Protein AF-A0A3D1QWW8-F1 (afdb_monomer_lite)

Secondary structure (DSSP, 8-state):
-HHHHHHHHHHHHHHHHHHHHHHHHH---HHHHHHHHHHHHTTSSPPTT-SS----SSS-TTS-----TTTTTT--EEEEE----SSPPPP-S-EEEE-TT--EEEE-SPPPHHHHHHHHHHHHHHHHHHHHHHHTTEEEEEE-----EE-TTSPEEPPP---STTHHHHHHHHHHHSTT-TTHHHH------------S-PSP--HHHHT-PPPGGGSS---HHHHHHHHHHHH-------HHHHTTTTS--S-------------PPPTTSPPPTHHHHHHHHHHHH-

Structure (mmCIF, N/CA/C/O backbone):
data_AF-A0A3D1QWW8-F1
#
_entry.id   AF-A0A3D1QWW8-F1
#
loop_
_atom_site.group_PDB
_atom_site.id
_atom_site.type_symbol
_atom_site.label_atom_id
_atom_site.label_alt_id
_atom_site.label_comp_id
_atom_site.label_asym_id
_atom_site.label_entity_id
_atom_site.label_seq_id
_atom_site.pdbx_PDB_ins_code
_atom_site.Cartn_x
_atom_site.Cartn_y
_atom_site.Cartn_z
_atom_site.occupancy
_atom_site.B_iso_or_equiv
_atom_site.auth_seq_id
_atom_site.auth_comp_id
_atom_site.auth_asym_id
_atom_site.auth_atom_id
_atom_site.pdbx_PDB_model_num
ATOM 1 N N . LEU A 1 1 ? 27.396 11.960 -15.301 1.00 37.72 1 LEU A N 1
ATOM 2 C CA . LEU A 1 1 ? 27.614 13.379 -14.912 1.00 37.72 1 LEU A CA 1
ATOM 3 C C . LEU A 1 1 ? 26.565 14.355 -15.475 1.00 37.72 1 LEU A C 1
ATOM 5 O O . LEU A 1 1 ? 26.388 15.401 -14.869 1.00 37.72 1 LEU A O 1
ATOM 9 N N . ALA A 1 2 ? 25.829 14.033 -16.552 1.00 42.72 2 ALA A N 1
ATOM 10 C CA . ALA A 1 2 ? 24.797 14.921 -17.116 1.00 42.72 2 ALA A CA 1
ATOM 11 C C . ALA A 1 2 ? 23.530 15.090 -16.237 1.00 42.72 2 ALA A C 1
ATOM 13 O O . ALA A 1 2 ? 23.015 16.196 -16.119 1.00 42.72 2 ALA A O 1
ATOM 14 N N . GLY A 1 3 ? 23.083 14.042 -15.531 1.00 52.44 3 GLY A N 1
ATOM 15 C CA . GLY A 1 3 ? 21.814 14.078 -14.779 1.00 52.44 3 GLY A CA 1
ATOM 16 C C . GLY A 1 3 ? 21.792 14.940 -13.505 1.00 52.44 3 GLY A C 1
ATOM 17 O O . GLY A 1 3 ? 20.721 15.324 -13.046 1.00 52.44 3 GLY A O 1
ATOM 18 N N . ALA A 1 4 ? 22.946 15.282 -12.917 1.00 57.19 4 ALA A N 1
ATOM 19 C CA . ALA A 1 4 ? 22.985 16.132 -11.719 1.00 57.19 4 ALA A CA 1
ATOM 20 C C . ALA A 1 4 ? 22.752 17.619 -12.048 1.00 57.19 4 ALA A C 1
ATOM 22 O O . ALA A 1 4 ? 22.101 18.326 -11.281 1.00 57.19 4 ALA A O 1
ATOM 23 N N . GLY A 1 5 ? 23.257 18.083 -13.198 1.00 68.38 5 GLY A N 1
ATOM 24 C CA . GLY A 1 5 ? 23.085 19.465 -13.655 1.00 68.38 5 GLY A CA 1
ATOM 25 C C . GLY A 1 5 ? 21.662 19.755 -14.129 1.00 68.38 5 GLY A C 1
ATOM 26 O O . GLY A 1 5 ? 21.114 20.807 -13.815 1.00 68.38 5 GLY A O 1
ATOM 27 N N . GLU A 1 6 ? 21.045 18.793 -14.811 1.00 67.19 6 GLU A N 1
ATOM 28 C CA . GLU A 1 6 ? 19.660 18.884 -15.277 1.00 67.19 6 GLU A CA 1
ATOM 29 C C . GLU A 1 6 ? 18.667 18.925 -14.108 1.00 67.19 6 GLU A C 1
ATOM 31 O O . GLU A 1 6 ? 17.838 19.828 -14.032 1.00 67.19 6 GLU A O 1
ATOM 36 N N . ARG A 1 7 ? 18.830 18.039 -13.115 1.00 65.75 7 ARG A N 1
ATOM 37 C CA . ARG A 1 7 ? 18.020 18.069 -11.885 1.00 65.75 7 ARG A CA 1
ATOM 38 C C . ARG A 1 7 ? 18.170 19.382 -11.127 1.00 65.75 7 ARG A C 1
ATOM 40 O O . ARG A 1 7 ? 17.176 19.949 -10.684 1.00 65.75 7 ARG A O 1
ATOM 47 N N . ALA A 1 8 ? 19.400 19.876 -10.982 1.00 71.81 8 ALA A N 1
ATOM 48 C CA . ALA A 1 8 ? 19.638 21.152 -10.320 1.00 71.81 8 ALA A CA 1
ATOM 49 C C . ALA A 1 8 ? 18.917 22.294 -11.050 1.00 71.81 8 ALA A C 1
ATOM 51 O O . ALA A 1 8 ? 18.239 23.092 -10.407 1.00 71.81 8 ALA A O 1
ATOM 52 N N . LEU A 1 9 ? 19.007 22.343 -12.382 1.00 77.69 9 LEU A N 1
ATOM 53 C CA . LEU A 1 9 ? 18.346 23.363 -13.193 1.00 77.69 9 LEU A CA 1
ATOM 54 C C . LEU A 1 9 ? 16.819 23.308 -13.056 1.00 77.69 9 LEU A C 1
ATOM 56 O O . LEU A 1 9 ? 16.205 24.339 -12.790 1.00 77.69 9 LEU A O 1
ATOM 60 N N . THR A 1 10 ? 16.218 22.122 -13.162 1.00 72.88 10 THR A N 1
ATOM 61 C CA . THR A 1 10 ? 14.770 21.927 -12.990 1.00 72.88 10 THR A CA 1
ATOM 62 C C . THR A 1 10 ? 14.308 22.342 -11.595 1.00 72.88 10 THR A C 1
ATOM 64 O O . THR A 1 10 ? 13.304 23.039 -11.457 1.00 72.88 10 THR A O 1
ATOM 67 N N . ASN A 1 11 ? 15.076 22.006 -10.556 1.00 74.06 11 ASN A N 1
ATOM 68 C CA . ASN A 1 11 ? 14.778 22.424 -9.186 1.00 74.06 11 ASN A CA 1
ATOM 69 C C . ASN A 1 11 ? 14.817 23.949 -9.033 1.00 74.06 11 ASN A C 1
ATOM 71 O O . ASN A 1 11 ? 13.927 24.529 -8.410 1.00 74.06 11 ASN A O 1
ATOM 75 N N . TYR A 1 12 ? 15.817 24.615 -9.620 1.00 79.94 12 TYR A N 1
ATOM 76 C CA . TYR A 1 12 ? 15.885 26.075 -9.601 1.00 79.94 12 TYR A CA 1
ATOM 77 C C . TYR A 1 12 ? 14.723 26.710 -10.368 1.00 79.94 12 TYR A C 1
ATOM 79 O O . TYR A 1 12 ? 14.115 27.648 -9.857 1.00 79.94 12 TYR A O 1
ATOM 87 N N . LEU A 1 13 ? 14.377 26.195 -11.551 1.00 81.62 13 LEU A N 1
ATOM 88 C CA . LEU A 1 13 ? 13.243 26.685 -12.339 1.00 81.62 13 LEU A CA 1
ATOM 89 C C . LEU A 1 13 ? 11.927 26.569 -11.565 1.00 81.62 13 LEU A C 1
ATOM 91 O O . LEU A 1 13 ? 11.210 27.560 -11.454 1.00 81.62 13 LEU A O 1
ATOM 95 N N . HIS A 1 14 ? 11.650 25.420 -10.945 1.00 73.25 14 HIS A N 1
ATOM 96 C CA . HIS A 1 14 ? 10.458 25.245 -10.109 1.00 73.25 14 HIS A CA 1
ATOM 97 C C . HIS A 1 14 ? 10.432 26.183 -8.904 1.00 73.25 14 HIS A C 1
ATOM 99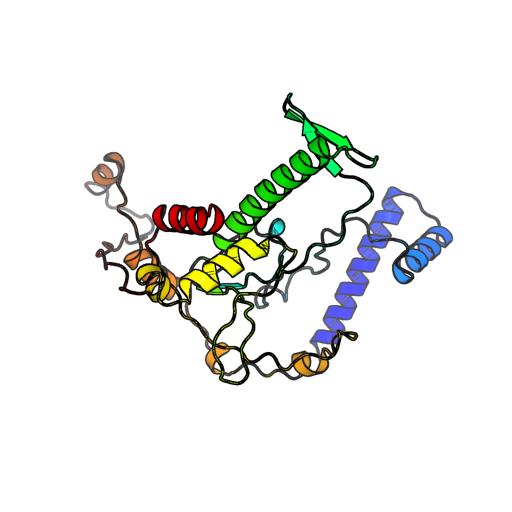 O O . HIS A 1 14 ? 9.382 26.734 -8.562 1.00 73.25 14 HIS A O 1
ATOM 105 N N . LEU A 1 15 ? 11.583 26.386 -8.258 1.00 77.38 15 LEU A N 1
ATOM 106 C CA . LEU A 1 15 ? 11.690 27.327 -7.152 1.00 77.38 15 LEU A CA 1
ATOM 107 C C . LEU A 1 15 ? 11.350 28.744 -7.628 1.00 77.38 15 LEU A C 1
ATOM 109 O O . LEU A 1 15 ? 10.582 29.439 -6.967 1.00 77.38 15 LEU A O 1
ATOM 113 N N . PHE A 1 16 ? 11.849 29.159 -8.794 1.00 81.56 16 PHE A N 1
ATOM 114 C CA . PHE A 1 16 ? 11.502 30.455 -9.375 1.00 81.56 16 PHE A CA 1
ATOM 115 C C . PHE A 1 16 ? 10.027 30.554 -9.774 1.00 81.56 16 PHE A C 1
ATOM 117 O O . PHE A 1 16 ? 9.411 31.568 -9.462 1.00 81.56 16 PHE A O 1
ATOM 124 N N . GLU A 1 17 ? 9.438 29.529 -10.394 1.00 80.81 17 GLU A N 1
ATOM 125 C CA . GLU A 1 17 ? 8.000 29.488 -10.710 1.00 80.81 17 GLU A CA 1
ATOM 126 C C . GLU A 1 17 ? 7.145 29.665 -9.450 1.00 80.81 17 GLU A C 1
ATOM 128 O O . GLU A 1 17 ? 6.265 30.526 -9.412 1.00 80.81 17 GLU A O 1
ATOM 133 N N . SER A 1 18 ? 7.466 28.925 -8.386 1.00 77.94 18 SER A N 1
ATOM 134 C CA . SER A 1 18 ? 6.762 29.008 -7.101 1.00 77.94 18 SER A CA 1
ATOM 135 C C . SER A 1 18 ? 6.866 30.409 -6.490 1.00 77.94 18 SER A C 1
ATOM 137 O O . SER A 1 18 ? 5.877 30.972 -6.018 1.00 77.94 18 SER A O 1
ATOM 139 N N . LEU A 1 19 ? 8.059 31.014 -6.530 1.00 77.06 19 LEU A N 1
ATOM 140 C CA . LEU A 1 19 ? 8.265 32.382 -6.052 1.00 77.06 19 LEU A CA 1
ATOM 141 C C . LEU A 1 19 ? 7.513 33.414 -6.902 1.00 77.06 19 LEU A C 1
ATOM 143 O O . LEU A 1 19 ? 6.949 34.360 -6.352 1.00 77.06 19 LEU A O 1
ATOM 147 N N . LEU A 1 20 ? 7.489 33.244 -8.226 1.00 79.75 20 LEU A N 1
ATOM 148 C CA . LEU A 1 20 ? 6.765 34.123 -9.146 1.00 79.75 20 LEU A CA 1
ATOM 149 C C . LEU A 1 20 ? 5.250 34.044 -8.929 1.00 79.75 20 LEU A C 1
ATOM 151 O O . LEU A 1 20 ? 4.576 35.075 -8.956 1.00 79.75 20 LEU A O 1
ATOM 155 N N . GLU A 1 21 ? 4.709 32.858 -8.651 1.00 78.94 21 GLU A N 1
ATOM 156 C CA . GLU A 1 21 ? 3.294 32.680 -8.321 1.00 78.94 21 GLU A CA 1
ATOM 157 C C . GLU A 1 21 ? 2.926 33.378 -6.998 1.00 78.94 21 GLU A C 1
ATOM 159 O O . GLU A 1 21 ? 1.891 34.048 -6.904 1.00 78.94 21 GLU A O 1
ATOM 164 N N . GLU A 1 22 ? 3.789 33.295 -5.980 1.00 74.56 22 GLU A N 1
ATOM 165 C CA . GLU A 1 22 ? 3.600 34.014 -4.714 1.00 74.56 22 GLU A CA 1
ATOM 166 C C . GLU A 1 22 ? 3.674 35.534 -4.886 1.00 74.56 22 GLU A C 1
ATOM 168 O O . GLU A 1 22 ? 2.827 36.260 -4.354 1.00 74.56 22 GLU A O 1
ATOM 173 N N . LEU A 1 23 ? 4.637 36.013 -5.678 1.00 74.50 23 LEU A N 1
ATOM 174 C CA . LEU A 1 23 ? 4.779 37.422 -6.043 1.00 74.50 23 LEU A CA 1
ATOM 175 C C . LEU A 1 23 ? 3.533 37.955 -6.753 1.00 74.50 23 LEU A C 1
ATOM 177 O O . LEU A 1 23 ? 3.018 39.015 -6.386 1.00 74.50 23 LEU A O 1
ATOM 181 N N . GLY A 1 24 ? 3.030 37.208 -7.740 1.00 72.81 24 GLY A N 1
ATOM 182 C CA . GLY A 1 24 ? 1.857 37.584 -8.526 1.00 72.81 24 GLY A CA 1
ATOM 183 C C . GLY A 1 24 ? 0.576 37.668 -7.695 1.00 72.81 24 GLY A C 1
ATOM 184 O O . GLY A 1 24 ? -0.263 38.532 -7.944 1.00 72.81 24 GLY A O 1
ATOM 185 N N . ARG A 1 25 ? 0.434 36.813 -6.675 1.00 71.94 25 ARG A N 1
ATOM 186 C CA . ARG A 1 25 ? -0.756 36.781 -5.811 1.00 71.94 25 ARG A CA 1
ATOM 187 C C . ARG A 1 25 ? -0.729 37.801 -4.682 1.00 71.94 25 ARG A C 1
ATOM 189 O O . ARG A 1 25 ? -1.757 38.409 -4.399 1.00 71.94 25 ARG A O 1
ATOM 196 N N . ALA A 1 26 ? 0.405 37.949 -4.005 1.00 71.50 26 ALA A N 1
ATOM 197 C CA . ALA A 1 26 ? 0.477 38.695 -2.750 1.00 71.50 26 ALA A CA 1
ATOM 198 C C . ALA A 1 26 ? 1.170 40.064 -2.871 1.00 71.50 26 ALA A C 1
ATOM 200 O O . ALA A 1 26 ? 1.235 40.778 -1.875 1.00 71.50 26 ALA A O 1
ATOM 201 N N . ARG A 1 27 ? 1.642 40.462 -4.070 1.00 72.94 27 ARG A N 1
ATOM 202 C CA . ARG A 1 27 ? 2.394 41.718 -4.300 1.00 72.94 27 ARG A CA 1
ATOM 203 C C . ARG A 1 27 ? 3.515 41.922 -3.272 1.00 72.94 27 ARG A C 1
ATOM 205 O O . ARG A 1 27 ? 3.710 43.019 -2.756 1.00 72.94 27 ARG A O 1
ATOM 212 N N . LEU A 1 28 ? 4.224 40.839 -2.970 1.00 77.19 28 LEU A N 1
ATOM 213 C CA . LEU A 1 28 ? 5.242 40.822 -1.928 1.00 77.19 28 LEU A CA 1
ATOM 214 C C . LEU A 1 28 ? 6.441 41.684 -2.322 1.00 77.19 28 LEU A C 1
ATOM 216 O O . LEU A 1 28 ? 6.907 41.658 -3.464 1.00 77.19 28 LEU A O 1
ATOM 220 N N . ALA A 1 29 ? 6.972 42.416 -1.353 1.00 82.62 29 ALA A N 1
ATOM 221 C CA . ALA A 1 29 ? 8.245 43.097 -1.471 1.00 82.62 29 ALA A CA 1
ATOM 222 C C . ALA A 1 29 ? 9.408 42.111 -1.270 1.00 82.62 29 ALA A C 1
ATOM 224 O O . ALA A 1 29 ? 9.290 41.083 -0.601 1.00 82.62 29 ALA A O 1
ATOM 225 N N . LEU A 1 30 ? 10.585 42.463 -1.793 1.00 81.62 30 LEU A N 1
ATOM 226 C CA . LEU A 1 30 ? 11.797 41.639 -1.701 1.00 81.62 30 LEU A CA 1
ATOM 227 C C . LEU A 1 30 ? 12.127 41.129 -0.274 1.00 81.62 30 LEU A C 1
ATOM 229 O O . LEU A 1 30 ? 12.500 39.961 -0.145 1.00 81.62 30 LEU A O 1
ATOM 233 N N . PRO A 1 31 ? 11.963 41.916 0.813 1.00 85.31 31 PRO A N 1
ATOM 234 C CA . PRO A 1 31 ? 12.211 41.427 2.172 1.00 85.31 31 PRO A CA 1
ATOM 235 C C . PRO A 1 31 ? 11.281 40.283 2.599 1.00 85.31 31 PRO A C 1
ATOM 237 O O . PRO A 1 31 ? 11.710 39.384 3.323 1.00 85.31 31 PRO A O 1
ATOM 240 N N . GLU A 1 32 ? 10.030 40.290 2.139 1.00 82.62 32 GLU A N 1
ATOM 241 C CA . GLU A 1 32 ? 9.026 39.273 2.468 1.00 82.62 32 GLU A CA 1
ATOM 242 C C . GLU A 1 32 ? 9.333 37.953 1.752 1.00 82.62 32 GLU A C 1
ATOM 244 O O . GLU A 1 32 ? 9.211 36.882 2.344 1.00 82.62 32 GLU A O 1
ATOM 249 N N . ILE A 1 33 ? 9.849 38.031 0.522 1.00 82.44 33 ILE A N 1
ATOM 250 C CA . ILE A 1 33 ? 10.345 36.874 -0.236 1.00 82.44 33 ILE A CA 1
ATOM 251 C C . ILE A 1 33 ? 11.541 36.240 0.478 1.00 82.44 33 ILE A C 1
ATOM 253 O O . ILE A 1 33 ? 11.586 35.026 0.668 1.00 82.44 33 ILE A O 1
ATOM 257 N N . ILE A 1 34 ? 12.506 37.056 0.916 1.00 85.38 34 ILE A N 1
ATOM 258 C CA . ILE A 1 34 ? 13.691 36.574 1.639 1.00 85.38 34 ILE A CA 1
ATOM 259 C C . ILE A 1 34 ? 13.281 35.918 2.963 1.00 85.38 34 ILE A C 1
ATOM 261 O O . ILE A 1 34 ? 13.818 34.868 3.324 1.00 85.38 34 ILE A O 1
ATOM 265 N N . ALA A 1 35 ? 12.328 36.509 3.687 1.00 85.12 35 ALA A N 1
ATOM 266 C CA . ALA A 1 35 ? 11.778 35.918 4.902 1.00 85.12 35 ALA A CA 1
ATOM 267 C C . ALA A 1 35 ? 11.071 34.582 4.614 1.00 85.12 35 ALA A C 1
ATOM 269 O O . ALA A 1 35 ? 11.294 33.611 5.337 1.00 85.12 35 ALA A O 1
ATOM 270 N N . GLY A 1 36 ? 10.294 34.508 3.529 1.00 81.44 36 GLY A N 1
ATOM 271 C CA . GLY A 1 36 ? 9.642 33.287 3.058 1.00 81.44 36 GLY A CA 1
ATOM 272 C C . GLY A 1 36 ? 10.637 32.180 2.708 1.00 81.44 36 GLY A C 1
ATOM 273 O O . GLY A 1 36 ? 10.493 31.066 3.200 1.00 81.44 36 GLY A O 1
ATOM 274 N N . LEU A 1 37 ? 11.686 32.489 1.942 1.00 82.69 37 LEU A N 1
ATOM 275 C CA . LEU A 1 37 ? 12.753 31.544 1.588 1.00 82.69 37 LEU A CA 1
ATOM 276 C C . LEU A 1 37 ? 13.529 31.051 2.809 1.00 82.69 37 LEU A C 1
ATOM 278 O O . LEU A 1 37 ? 13.833 29.866 2.911 1.00 82.69 37 LEU A O 1
ATOM 282 N N . ARG A 1 38 ? 13.824 31.937 3.768 1.00 84.31 38 ARG A N 1
ATOM 283 C CA . ARG A 1 38 ? 14.434 31.532 5.042 1.00 84.31 38 ARG A CA 1
ATOM 284 C C . ARG A 1 38 ? 13.508 30.608 5.820 1.00 84.31 38 ARG A C 1
ATOM 286 O O . ARG A 1 38 ? 13.974 29.604 6.334 1.00 84.31 38 ARG A O 1
ATOM 293 N N . ALA A 1 39 ? 12.211 30.904 5.872 1.00 82.50 39 ALA A N 1
ATOM 294 C CA . ALA A 1 39 ? 11.244 30.037 6.535 1.00 82.50 39 ALA A CA 1
ATOM 295 C C . ALA A 1 39 ? 11.131 28.660 5.857 1.00 82.50 39 ALA A C 1
ATOM 297 O O . ALA A 1 39 ? 11.030 27.667 6.569 1.00 82.50 39 ALA A O 1
ATOM 298 N N . LEU A 1 40 ? 11.203 28.593 4.521 1.00 80.44 40 LEU A N 1
ATOM 299 C CA . LEU A 1 40 ? 11.255 27.337 3.759 1.00 80.44 40 LEU A CA 1
ATOM 300 C C . LEU A 1 40 ? 12.528 26.539 4.079 1.00 80.44 40 LEU A C 1
ATOM 302 O O . LEU A 1 40 ? 12.450 25.376 4.456 1.00 80.44 40 LEU A O 1
ATOM 306 N N . ARG A 1 41 ? 13.698 27.185 4.009 1.00 82.00 41 ARG A N 1
ATOM 307 C CA . ARG A 1 41 ? 14.994 26.577 4.352 1.00 82.00 41 ARG A CA 1
ATOM 308 C C . ARG A 1 41 ? 15.036 26.073 5.795 1.00 82.00 41 ARG A C 1
ATOM 310 O O . ARG A 1 41 ? 15.579 25.009 6.059 1.00 82.00 41 ARG A O 1
ATOM 317 N N . ASP A 1 42 ? 14.484 26.848 6.724 1.00 84.31 42 ASP A N 1
ATOM 318 C CA . ASP A 1 42 ? 14.465 26.525 8.152 1.00 84.31 42 ASP A CA 1
ATOM 319 C C . ASP A 1 42 ? 13.340 25.527 8.512 1.00 84.31 42 ASP A C 1
ATOM 321 O O . ASP A 1 42 ? 13.122 25.264 9.693 1.00 84.31 42 ASP A O 1
ATOM 325 N N . GLY A 1 43 ? 12.568 25.027 7.535 1.00 77.38 43 GLY A N 1
ATOM 326 C CA . GLY A 1 43 ? 11.453 24.096 7.755 1.00 77.38 43 GLY A CA 1
ATOM 327 C C . GLY A 1 43 ? 10.254 24.691 8.508 1.00 77.38 43 GLY A C 1
ATOM 328 O O . GLY A 1 43 ? 9.351 23.971 8.921 1.00 77.38 43 GLY A O 1
ATOM 329 N N . ARG A 1 44 ? 10.217 26.015 8.695 1.00 78.88 44 ARG A N 1
ATOM 330 C CA . ARG A 1 44 ? 9.116 26.743 9.355 1.00 78.88 44 ARG A CA 1
ATOM 331 C C . ARG A 1 44 ? 7.934 27.011 8.426 1.00 78.88 44 ARG A C 1
ATOM 333 O O . ARG A 1 44 ? 6.891 27.483 8.871 1.00 78.88 44 ARG A O 1
ATOM 340 N N . ARG A 1 45 ? 8.108 26.754 7.132 1.00 72.00 45 ARG A N 1
ATOM 341 C CA . ARG A 1 45 ? 7.105 26.903 6.080 1.00 72.00 45 ARG A CA 1
ATOM 342 C C . ARG A 1 45 ? 7.246 25.729 5.114 1.00 72.00 45 ARG A C 1
ATOM 344 O O . ARG A 1 45 ? 8.367 25.332 4.823 1.00 72.00 45 ARG A O 1
ATOM 351 N N . CYS A 1 46 ? 6.129 25.220 4.602 1.00 65.75 46 CYS A N 1
ATOM 352 C CA . CYS A 1 46 ? 6.115 24.307 3.455 1.00 65.75 46 CYS A CA 1
ATOM 353 C C . CYS A 1 46 ? 5.714 25.084 2.190 1.00 65.75 46 CYS A C 1
ATOM 355 O O . CYS A 1 46 ? 4.867 25.988 2.287 1.00 65.75 46 CYS A O 1
ATOM 357 N N . PRO A 1 47 ? 6.312 24.789 1.027 1.00 63.88 47 PRO A N 1
ATOM 358 C CA . PRO A 1 47 ? 5.859 25.328 -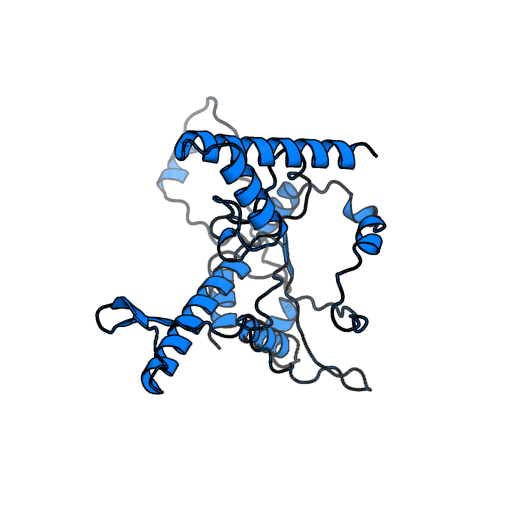0.249 1.00 63.88 47 PRO A CA 1
ATOM 359 C C . PRO A 1 47 ? 4.358 25.087 -0.483 1.00 63.88 47 PRO A C 1
ATOM 361 O O . PRO A 1 47 ? 3.791 24.051 -0.134 1.00 63.88 47 PRO A O 1
ATOM 364 N N . ARG A 1 48 ? 3.666 26.089 -1.036 1.00 58.00 48 ARG A N 1
ATOM 365 C CA . ARG A 1 48 ? 2.234 25.979 -1.350 1.00 58.00 48 ARG A CA 1
ATOM 366 C C . ARG A 1 48 ? 2.051 25.151 -2.623 1.00 58.00 48 ARG A C 1
ATOM 368 O O . ARG A 1 48 ? 2.713 25.422 -3.612 1.00 58.00 48 ARG A O 1
ATOM 375 N N . GLY A 1 49 ? 1.124 24.192 -2.602 1.00 53.19 49 GLY A N 1
ATOM 376 C CA . GLY A 1 49 ? 0.874 23.278 -3.728 1.00 53.19 49 GLY A CA 1
ATOM 377 C C . GLY A 1 49 ? 1.575 21.921 -3.612 1.00 53.19 49 GLY A C 1
ATOM 378 O O . GLY A 1 49 ? 1.401 21.072 -4.481 1.00 53.19 49 GLY A O 1
ATOM 379 N N . GLU A 1 50 ? 2.312 21.678 -2.525 1.00 49.97 50 GLU A N 1
ATOM 380 C CA . GLU A 1 50 ? 2.936 20.385 -2.246 1.00 49.97 50 GLU A CA 1
ATOM 381 C C . GLU A 1 50 ? 1.914 19.325 -1.822 1.00 49.97 50 GLU A C 1
ATOM 383 O O . GLU A 1 50 ? 1.775 18.977 -0.652 1.00 49.97 50 GLU A O 1
ATOM 388 N N . ASN A 1 51 ? 1.264 18.718 -2.808 1.00 43.47 51 ASN A N 1
ATOM 389 C CA . ASN A 1 51 ? 0.939 17.299 -2.722 1.00 43.47 51 ASN A CA 1
ATOM 390 C C . ASN A 1 51 ? 2.184 16.493 -3.125 1.00 43.47 51 ASN A C 1
ATOM 392 O O . ASN A 1 51 ? 2.151 15.812 -4.139 1.00 43.47 51 ASN A O 1
ATOM 396 N N . GLY A 1 52 ? 3.294 16.634 -2.391 1.00 43.47 52 GLY A N 1
ATOM 397 C CA . GLY A 1 52 ? 4.465 15.736 -2.406 1.00 43.47 52 GLY A CA 1
ATOM 398 C C . GLY A 1 52 ? 5.250 15.507 -3.711 1.00 43.47 52 GLY A C 1
ATOM 399 O O . GLY A 1 52 ? 6.383 15.053 -3.629 1.00 43.47 52 GLY A O 1
ATOM 400 N N . ASN A 1 53 ? 4.725 15.835 -4.890 1.00 46.25 53 ASN A N 1
ATOM 401 C CA . ASN A 1 53 ? 5.351 15.541 -6.177 1.00 46.25 53 ASN A CA 1
ATOM 402 C C . ASN A 1 53 ? 5.930 16.811 -6.780 1.00 46.25 53 ASN A C 1
ATOM 404 O O . ASN A 1 53 ? 5.382 17.411 -7.705 1.00 46.25 53 ASN A O 1
ATOM 408 N N . MET A 1 54 ? 7.074 17.216 -6.240 1.00 44.84 54 MET A N 1
ATOM 409 C CA . MET A 1 54 ? 7.918 18.236 -6.848 1.00 44.84 54 MET A CA 1
ATOM 410 C C . MET A 1 54 ? 8.872 17.598 -7.866 1.00 44.84 54 MET A C 1
ATOM 412 O O . MET A 1 54 ? 10.085 17.756 -7.779 1.00 44.84 54 MET A O 1
ATOM 416 N N . GLN A 1 55 ? 8.328 16.850 -8.828 1.00 49.41 55 GLN A N 1
ATOM 417 C CA . GLN A 1 55 ? 9.124 16.292 -9.914 1.00 49.41 55 GLN A CA 1
ATOM 418 C C . GLN A 1 55 ? 8.276 16.227 -11.198 1.00 49.41 55 GLN A C 1
ATOM 420 O O . GLN A 1 55 ? 7.506 15.313 -11.448 1.00 49.41 55 GLN A O 1
ATOM 425 N N . ARG A 1 56 ? 8.346 17.298 -11.997 1.00 48.00 56 ARG A N 1
ATOM 426 C CA . ARG A 1 56 ? 7.965 17.284 -13.422 1.00 48.00 56 ARG A CA 1
ATOM 427 C C . ARG A 1 56 ? 9.137 16.723 -14.236 1.00 48.00 56 ARG A C 1
ATOM 429 O O . ARG A 1 56 ? 10.278 17.018 -13.897 1.00 48.00 56 ARG A O 1
ATOM 436 N N . LEU A 1 57 ? 8.976 16.115 -15.411 1.00 51.25 57 LEU A N 1
ATOM 437 C CA . LEU A 1 57 ? 7.992 15.141 -15.926 1.00 51.25 57 LEU A CA 1
ATOM 438 C C . LEU A 1 57 ? 8.591 14.401 -17.153 1.00 51.25 57 LEU A C 1
ATOM 440 O O . LEU A 1 57 ? 7.862 13.775 -17.916 1.00 51.25 57 LEU A O 1
ATOM 444 N N . GLU A 1 58 ? 9.909 14.470 -17.387 1.00 43.72 58 GLU A N 1
ATOM 445 C CA . GLU A 1 58 ? 10.519 13.878 -18.592 1.00 43.72 58 GLU A CA 1
ATOM 446 C C . GLU A 1 58 ? 11.394 12.656 -18.282 1.00 43.72 58 GLU A C 1
ATOM 448 O O . GLU A 1 58 ? 11.416 11.726 -19.078 1.00 43.72 58 GLU A O 1
ATOM 453 N N . SER A 1 59 ? 12.009 12.572 -17.095 1.00 48.59 59 SER A N 1
ATOM 454 C CA . SER A 1 59 ? 12.869 11.437 -16.712 1.00 48.59 59 SER A CA 1
ATOM 455 C C . SER A 1 59 ? 12.177 10.362 -15.856 1.00 48.59 59 SER A C 1
ATOM 457 O O . SER A 1 59 ? 12.849 9.470 -15.352 1.00 48.59 59 SER A O 1
ATOM 459 N N . GLU A 1 60 ? 10.870 10.482 -15.598 1.00 50.03 60 GLU A N 1
ATOM 460 C CA . GLU A 1 60 ? 10.125 9.597 -14.681 1.00 50.03 60 GLU A CA 1
ATOM 461 C C . GLU A 1 60 ? 9.449 8.398 -15.351 1.00 50.03 60 GLU A C 1
ATOM 463 O O . GLU A 1 60 ? 9.019 7.484 -14.648 1.00 50.03 60 GLU A O 1
ATOM 468 N N . ARG A 1 61 ? 9.335 8.378 -16.688 1.00 53.16 61 ARG A N 1
ATOM 469 C CA . ARG A 1 61 ? 8.704 7.239 -17.382 1.00 53.16 61 ARG A CA 1
ATOM 470 C C . ARG A 1 61 ? 9.461 5.932 -17.141 1.00 53.16 61 ARG A C 1
ATOM 472 O O . ARG A 1 61 ? 8.819 4.899 -17.000 1.00 53.16 61 ARG A O 1
ATOM 479 N N . ASP A 1 62 ? 10.779 6.019 -16.971 1.00 61.97 62 ASP A N 1
ATOM 480 C CA . ASP A 1 62 ? 11.665 4.876 -16.737 1.00 61.97 62 ASP A CA 1
ATOM 481 C C . ASP A 1 62 ? 12.103 4.783 -15.261 1.00 61.97 62 ASP A C 1
ATOM 483 O O . ASP A 1 62 ? 13.251 4.463 -14.953 1.00 61.97 62 ASP A O 1
ATOM 487 N N . ALA A 1 63 ? 11.217 5.129 -14.320 1.00 70.00 63 ALA A N 1
ATOM 488 C CA . ALA A 1 63 ? 11.516 5.097 -12.889 1.00 70.00 63 ALA A CA 1
ATOM 489 C C . ALA A 1 63 ? 10.406 4.437 -12.060 1.00 70.00 63 ALA A C 1
ATOM 491 O O . ALA A 1 63 ? 9.219 4.504 -12.386 1.00 70.00 63 ALA A O 1
ATOM 492 N N . VAL A 1 64 ? 10.801 3.832 -10.933 1.00 80.12 64 VAL A N 1
ATOM 493 C CA . VAL A 1 64 ? 9.865 3.277 -9.947 1.00 80.12 64 VAL A CA 1
ATOM 494 C C . VAL A 1 64 ? 9.129 4.416 -9.243 1.00 80.12 64 VAL A C 1
ATOM 496 O O . VAL A 1 64 ? 9.743 5.290 -8.633 1.00 80.12 64 VAL A O 1
ATOM 499 N N . GLN A 1 65 ? 7.801 4.382 -9.313 1.00 81.44 65 GLN A N 1
ATOM 500 C CA . GLN A 1 65 ? 6.923 5.411 -8.764 1.00 81.44 65 GLN A CA 1
ATOM 501 C C . GLN A 1 65 ? 6.592 5.121 -7.294 1.00 81.44 65 GLN A C 1
ATOM 503 O O . GLN A 1 65 ? 6.040 4.067 -6.971 1.00 81.44 65 GLN A O 1
ATOM 508 N N . LEU A 1 66 ? 6.886 6.069 -6.400 1.00 85.56 66 LEU A N 1
ATOM 509 C CA . LEU A 1 66 ? 6.509 5.997 -4.985 1.00 85.56 66 LEU A CA 1
ATOM 510 C C . LEU A 1 66 ? 5.230 6.797 -4.748 1.00 85.56 66 LEU A C 1
ATOM 512 O O . LEU A 1 66 ? 5.233 8.025 -4.756 1.00 85.56 66 LEU A O 1
ATOM 516 N N . LEU A 1 67 ? 4.127 6.090 -4.514 1.00 86.00 67 LEU A N 1
ATOM 517 C CA . LEU A 1 67 ? 2.812 6.688 -4.307 1.00 86.00 67 LEU A CA 1
ATOM 518 C C . LEU A 1 67 ? 2.257 6.300 -2.938 1.00 86.00 67 LEU A C 1
ATOM 520 O O . LEU A 1 67 ? 2.452 5.185 -2.457 1.00 86.00 67 LEU A O 1
ATOM 524 N N . SER A 1 68 ? 1.509 7.211 -2.317 1.00 87.81 68 SER A N 1
ATOM 525 C CA . SER A 1 68 ? 0.695 6.851 -1.156 1.00 87.81 68 SER A CA 1
ATOM 526 C C . SER A 1 68 ? -0.515 6.014 -1.591 1.00 87.81 68 SER A C 1
ATOM 528 O O . SER A 1 68 ? -0.991 6.140 -2.720 1.00 87.81 68 SER A O 1
ATOM 530 N N . MET A 1 69 ? -1.073 5.208 -0.679 1.00 88.06 69 MET A N 1
ATOM 531 C CA . MET A 1 69 ? -2.276 4.397 -0.955 1.00 88.06 69 MET A CA 1
ATOM 532 C C . MET A 1 69 ? -3.468 5.234 -1.449 1.00 88.06 69 MET A C 1
ATOM 534 O O . MET A 1 69 ? -4.275 4.769 -2.246 1.00 88.06 69 MET A O 1
ATOM 538 N N . HIS A 1 70 ? -3.571 6.490 -1.010 1.00 87.00 70 HIS A N 1
ATOM 539 C CA . HIS A 1 70 ? -4.610 7.404 -1.480 1.00 87.00 70 HIS A CA 1
ATOM 540 C C . HIS A 1 70 ? -4.365 7.845 -2.925 1.00 87.00 70 HIS A C 1
ATOM 542 O O . HIS A 1 70 ? -5.294 7.871 -3.730 1.00 87.00 70 HIS A O 1
ATOM 548 N N . MET A 1 71 ? -3.113 8.177 -3.254 1.00 84.44 71 MET A N 1
ATOM 549 C CA . MET A 1 71 ? -2.731 8.651 -4.584 1.00 84.44 71 MET A CA 1
ATOM 550 C C . MET A 1 71 ? -2.768 7.550 -5.644 1.00 84.44 71 MET A C 1
ATOM 552 O O . MET A 1 71 ? -2.901 7.858 -6.822 1.00 84.44 71 MET A O 1
ATOM 556 N N . SER A 1 72 ? -2.687 6.279 -5.245 1.00 87.12 72 SER A N 1
ATOM 557 C CA . SER A 1 72 ? -2.799 5.149 -6.170 1.00 87.12 72 SER A CA 1
ATOM 558 C C . SER A 1 72 ? -4.242 4.832 -6.582 1.00 87.12 72 SER A C 1
ATOM 560 O O . SER A 1 72 ? -4.457 4.037 -7.497 1.00 87.12 72 SER A O 1
ATOM 562 N N . LYS A 1 73 ? -5.255 5.437 -5.945 1.00 86.81 73 LYS A N 1
ATOM 563 C CA . LYS A 1 73 ? -6.665 5.178 -6.257 1.00 86.81 73 LYS A CA 1
ATOM 564 C C . LYS A 1 73 ? -6.977 5.517 -7.718 1.00 86.81 73 LYS A C 1
ATOM 566 O O . LYS A 1 73 ? -6.808 6.651 -8.151 1.00 86.81 73 LYS A O 1
ATOM 571 N N . GLY A 1 74 ? -7.490 4.534 -8.459 1.00 83.44 74 GLY A N 1
ATOM 572 C CA . GLY A 1 74 ? -7.810 4.680 -9.885 1.00 83.44 74 GLY A CA 1
ATOM 573 C C . GLY A 1 74 ? -6.601 4.565 -10.818 1.00 83.44 74 GLY A C 1
ATOM 574 O O . GLY A 1 74 ? -6.779 4.581 -12.030 1.00 83.44 74 GLY A O 1
ATOM 575 N N . LEU A 1 75 ? -5.397 4.407 -10.267 1.00 86.12 75 LEU A N 1
ATOM 576 C CA . LEU A 1 75 ? -4.201 4.034 -11.011 1.00 86.12 75 LEU A CA 1
ATOM 577 C C . LEU A 1 75 ? -3.990 2.524 -10.904 1.00 86.12 75 LEU A C 1
ATOM 579 O O . LEU A 1 75 ? -4.471 1.881 -9.970 1.00 86.12 75 LEU A O 1
ATOM 583 N N . GLU A 1 76 ? -3.272 1.953 -11.859 1.00 84.50 76 GLU A N 1
ATOM 584 C CA . GLU A 1 76 ? -2.915 0.537 -11.859 1.00 84.50 76 GLU A CA 1
ATOM 585 C C . GLU A 1 76 ? -1.502 0.383 -12.405 1.00 84.50 76 GLU A C 1
ATOM 587 O O . GLU A 1 76 ? -1.122 1.087 -13.343 1.00 84.50 76 GLU A O 1
ATOM 592 N N . ALA A 1 77 ? -0.745 -0.558 -11.845 1.00 84.06 77 ALA A N 1
ATOM 593 C CA . ALA A 1 77 ? 0.615 -0.838 -12.278 1.00 84.06 77 ALA A CA 1
ATOM 594 C C . ALA A 1 77 ? 0.817 -2.340 -12.548 1.00 84.06 77 ALA A C 1
ATOM 596 O O . ALA A 1 77 ? 0.243 -3.174 -11.844 1.00 84.06 77 ALA A O 1
ATOM 597 N N . PRO A 1 78 ? 1.650 -2.690 -13.545 1.00 82.12 78 PRO A N 1
ATOM 598 C CA . PRO A 1 78 ? 2.243 -4.017 -13.729 1.00 82.12 78 PRO A CA 1
ATOM 599 C C . PRO A 1 78 ? 2.570 -4.769 -12.433 1.00 82.12 78 PRO A C 1
ATOM 601 O O . PRO A 1 78 ? 2.061 -5.860 -12.164 1.00 82.12 78 PRO A O 1
ATOM 604 N N . VAL A 1 79 ? 3.407 -4.131 -11.620 1.00 85.44 79 VAL A N 1
ATOM 605 C CA . VAL A 1 79 ? 3.995 -4.668 -10.405 1.00 85.44 79 VAL A CA 1
ATOM 606 C C . VAL A 1 79 ? 3.808 -3.630 -9.313 1.00 85.44 79 VAL A C 1
ATOM 608 O O . VAL A 1 79 ? 4.075 -2.448 -9.532 1.00 85.44 79 VAL A O 1
ATOM 611 N N . VAL A 1 80 ? 3.346 -4.062 -8.144 1.00 90.62 80 VAL A N 1
ATOM 612 C CA . VAL A 1 80 ? 3.150 -3.189 -6.983 1.00 90.62 80 VAL A CA 1
ATOM 613 C C . VAL A 1 80 ? 3.868 -3.777 -5.780 1.00 90.62 80 VAL A C 1
ATOM 615 O O . VAL A 1 80 ? 3.683 -4.944 -5.446 1.00 90.62 80 VAL A O 1
ATOM 618 N N . PHE A 1 81 ? 4.652 -2.939 -5.107 1.00 92.06 81 PHE A N 1
ATOM 619 C CA . PHE A 1 81 ? 5.229 -3.231 -3.799 1.00 92.06 81 PHE A CA 1
ATOM 620 C C . PHE A 1 81 ? 4.437 -2.467 -2.742 1.00 92.06 81 PHE A C 1
ATOM 622 O O . PHE A 1 81 ? 4.442 -1.233 -2.733 1.00 92.06 81 PHE A O 1
ATOM 629 N N . LEU A 1 82 ? 3.747 -3.180 -1.851 1.00 91.31 82 LEU A N 1
ATOM 630 C CA . LEU A 1 82 ? 2.998 -2.547 -0.769 1.00 91.31 82 LEU A CA 1
ATOM 631 C C . LEU A 1 82 ? 3.900 -2.360 0.452 1.00 91.31 82 LEU A C 1
ATOM 633 O O . LEU A 1 82 ? 3.967 -3.208 1.335 1.00 91.31 82 LEU A O 1
ATOM 637 N N . VAL A 1 83 ? 4.593 -1.225 0.502 1.00 83.00 83 VAL A N 1
ATOM 638 C CA . VAL A 1 83 ? 5.492 -0.869 1.607 1.00 83.00 83 VAL A CA 1
ATOM 639 C C . VAL A 1 83 ? 4.883 0.267 2.434 1.00 83.00 83 VAL A C 1
ATOM 641 O O . VAL A 1 83 ? 4.839 1.419 2.013 1.00 83.00 83 VAL A O 1
ATOM 644 N N . GLY A 1 84 ? 4.351 -0.042 3.620 1.00 79.19 84 GLY A N 1
ATOM 645 C CA . GLY A 1 84 ? 3.749 0.972 4.489 1.00 79.19 84 GLY A CA 1
ATOM 646 C C . GLY A 1 84 ? 2.799 0.410 5.541 1.00 79.19 84 GLY A C 1
ATOM 647 O O . GLY A 1 84 ? 2.502 -0.776 5.559 1.00 79.19 84 GLY A O 1
ATOM 648 N N . GLY A 1 85 ? 2.337 1.273 6.451 1.00 76.62 85 GLY A N 1
ATOM 649 C CA . GLY A 1 85 ? 1.355 0.890 7.473 1.00 76.62 85 GLY A CA 1
ATOM 650 C C . GLY A 1 85 ? 1.884 -0.064 8.548 1.00 76.62 85 GLY A C 1
ATOM 651 O O . GLY A 1 85 ? 1.083 -0.660 9.255 1.00 76.62 85 GLY A O 1
ATOM 652 N N . LEU A 1 86 ? 3.205 -0.217 8.691 1.00 76.94 86 LEU A N 1
ATOM 653 C CA . LEU A 1 86 ? 3.821 -1.052 9.736 1.00 76.94 86 LEU A CA 1
ATOM 654 C C . LEU A 1 86 ? 3.738 -0.405 11.127 1.00 76.94 86 LEU A C 1
ATOM 656 O O . LEU A 1 86 ? 3.636 -1.094 12.142 1.00 76.94 86 LEU A O 1
ATOM 660 N N . TYR A 1 87 ? 3.752 0.927 11.170 1.00 71.94 87 TYR A N 1
ATOM 661 C CA . TYR A 1 87 ? 3.683 1.716 12.391 1.00 71.94 87 TYR A CA 1
ATOM 662 C C . TYR A 1 87 ? 2.600 2.789 12.286 1.00 71.94 87 TYR A C 1
ATOM 664 O O . TYR A 1 87 ? 2.429 3.431 11.248 1.00 71.94 87 TYR A O 1
ATOM 672 N N . GLU A 1 88 ? 1.884 3.007 13.383 1.00 68.75 88 GLU A N 1
ATOM 673 C CA . GLU A 1 88 ? 1.032 4.179 13.546 1.00 68.75 88 GLU A CA 1
ATOM 674 C C . GLU A 1 88 ? 1.891 5.408 13.859 1.00 68.75 88 GLU A C 1
ATOM 676 O O . GLU A 1 88 ? 2.743 5.388 14.752 1.00 68.75 88 GLU A O 1
ATOM 681 N N . LYS A 1 89 ? 1.650 6.514 13.147 1.00 60.91 89 LYS A N 1
ATOM 682 C CA . LYS A 1 89 ? 2.085 7.823 13.641 1.00 60.91 89 LYS A CA 1
ATOM 683 C C . LYS A 1 89 ? 1.220 8.158 14.854 1.00 60.91 89 LYS A C 1
ATOM 685 O O . LYS A 1 89 ? -0.001 8.075 14.768 1.00 60.91 89 LYS A O 1
ATOM 690 N N . GLY A 1 90 ? 1.852 8.533 15.968 1.00 56.75 90 GLY A N 1
ATOM 691 C CA . GLY A 1 90 ? 1.140 8.956 17.175 1.00 56.75 90 GLY A CA 1
ATOM 692 C C . GLY A 1 90 ? 0.070 10.006 16.856 1.00 56.75 90 GLY A C 1
ATOM 693 O O . GLY A 1 90 ? 0.307 10.908 16.050 1.00 56.75 90 GLY A O 1
ATOM 694 N N . GLY A 1 91 ? -1.115 9.850 17.451 1.00 57.25 91 GLY A N 1
ATOM 695 C CA . GLY A 1 91 ? -2.267 10.713 17.188 1.00 57.25 91 GLY A CA 1
ATOM 696 C C . GLY A 1 91 ? -1.993 12.177 17.537 1.00 57.25 91 GLY A C 1
ATOM 697 O O . GLY A 1 91 ? -1.409 12.471 18.579 1.00 57.25 91 GLY A O 1
ATOM 698 N N . GLY A 1 92 ? -2.415 13.087 16.656 1.00 60.34 92 GLY A N 1
ATOM 699 C CA . GLY A 1 92 ? -2.422 14.526 16.927 1.00 60.34 92 GLY A CA 1
ATOM 700 C C . GLY A 1 92 ? -3.542 14.933 17.892 1.00 60.34 92 GLY A C 1
ATOM 701 O O . GLY A 1 92 ? -4.413 14.130 18.223 1.00 60.34 92 GLY A O 1
ATOM 702 N N . ASP A 1 93 ? -3.556 16.204 18.298 1.00 59.31 93 ASP A N 1
ATOM 703 C CA . ASP A 1 93 ? -4.497 16.776 19.284 1.00 59.31 93 ASP A CA 1
ATOM 704 C C . ASP A 1 93 ? -5.976 16.832 18.831 1.00 59.31 93 ASP A C 1
ATOM 706 O O . ASP A 1 93 ? -6.814 17.449 19.487 1.00 59.31 93 ASP A O 1
ATOM 710 N N . GLY A 1 94 ? -6.331 16.194 17.714 1.00 67.19 94 GLY A N 1
ATOM 711 C CA . GLY A 1 94 ? -7.689 16.191 17.186 1.00 67.19 94 GLY A CA 1
ATOM 712 C C . GLY A 1 94 ? -8.048 14.889 16.484 1.00 67.19 94 GLY A C 1
ATOM 713 O O . GLY A 1 94 ? -7.225 14.288 15.796 1.00 67.19 94 GLY A O 1
ATOM 714 N N . ALA A 1 95 ? -9.305 14.481 16.639 1.00 75.38 95 ALA A N 1
ATOM 715 C CA . ALA A 1 95 ? -9.896 13.344 15.950 1.00 75.38 95 ALA A CA 1
ATOM 716 C C . ALA A 1 95 ? -11.050 13.806 15.062 1.00 75.38 95 ALA A C 1
ATOM 718 O O . ALA A 1 95 ? -11.859 14.640 15.466 1.00 75.38 95 ALA A O 1
ATOM 719 N N . VAL A 1 96 ? -11.135 13.253 13.857 1.00 81.31 96 VAL A N 1
ATOM 720 C CA . VAL A 1 96 ? -12.263 13.468 12.949 1.00 81.31 96 VAL A CA 1
ATOM 721 C C . VAL A 1 96 ? -13.036 12.164 12.857 1.00 81.31 96 VAL A C 1
ATOM 723 O O . VAL A 1 96 ? -12.425 11.123 12.642 1.00 81.31 96 VAL A O 1
ATOM 726 N N . PHE A 1 97 ? -14.350 12.229 13.041 1.00 84.25 97 PHE A N 1
ATOM 727 C CA . PHE A 1 97 ? -15.245 11.074 12.975 1.00 84.25 97 PHE A CA 1
ATOM 728 C C . PHE A 1 97 ? -16.635 11.513 12.499 1.00 84.25 97 PHE A C 1
ATOM 730 O O . PHE A 1 97 ? -16.907 12.716 12.414 1.00 84.25 97 PHE A O 1
ATOM 737 N N . HIS A 1 98 ? -17.511 10.563 12.190 1.00 85.00 98 HIS A N 1
ATOM 738 C CA . HIS A 1 98 ? -18.905 10.827 11.844 1.00 85.00 98 HIS A CA 1
ATOM 739 C C . HIS A 1 98 ? -19.832 10.580 13.044 1.00 85.00 98 HIS A C 1
ATOM 741 O O . HIS A 1 98 ? -19.717 9.562 13.731 1.00 85.00 98 HIS A O 1
ATOM 747 N N . ASP A 1 99 ? -20.741 11.523 13.313 1.00 85.12 99 ASP A N 1
ATOM 748 C CA . ASP A 1 99 ? -21.782 11.365 14.337 1.00 85.12 99 ASP A CA 1
ATOM 749 C C . ASP A 1 99 ? -22.905 10.405 13.887 1.00 85.12 99 ASP A C 1
ATOM 751 O O . ASP A 1 99 ? -22.886 9.875 12.775 1.00 85.12 99 ASP A O 1
ATOM 755 N N . GLU A 1 100 ? -23.885 10.153 14.761 1.00 84.12 100 GLU A N 1
ATOM 756 C CA . GLU A 1 100 ? -25.024 9.262 14.468 1.00 84.12 100 GLU A CA 1
ATOM 757 C C . GLU A 1 100 ? -25.883 9.750 13.285 1.00 84.12 100 GLU A C 1
ATOM 759 O O . GLU A 1 100 ? -26.504 8.938 12.601 1.00 84.12 100 GLU A O 1
ATOM 764 N N . ASP A 1 101 ? -25.864 11.057 13.000 1.00 85.50 101 ASP A N 1
ATOM 765 C CA . ASP A 1 101 ? -26.540 11.680 11.857 1.00 85.50 101 ASP A CA 1
ATOM 766 C C . ASP A 1 101 ? -25.683 11.624 10.569 1.00 85.50 101 ASP A C 1
ATOM 768 O O . ASP A 1 101 ? -26.080 12.156 9.527 1.00 85.50 101 ASP A O 1
ATOM 772 N N . GLY A 1 102 ? -24.489 11.019 10.619 1.00 83.56 102 GLY A N 1
ATOM 773 C CA . GLY A 1 102 ? -23.545 10.935 9.504 1.00 83.56 102 GLY A CA 1
ATOM 774 C C . GLY A 1 102 ? -22.817 12.247 9.200 1.00 83.56 102 GLY A C 1
ATOM 775 O O . GLY A 1 102 ? -22.257 12.408 8.113 1.00 83.56 102 GLY A O 1
ATOM 776 N N . ARG A 1 103 ? -22.814 13.216 10.120 1.00 87.81 103 ARG A N 1
ATOM 777 C CA . ARG A 1 103 ? -22.102 14.487 9.949 1.00 87.81 103 ARG A CA 1
ATOM 778 C C . ARG A 1 103 ? -20.653 14.341 10.376 1.00 87.81 103 ARG A C 1
ATOM 780 O O . ARG A 1 103 ? -20.346 13.769 11.416 1.00 87.81 103 ARG A O 1
ATOM 787 N N . ARG A 1 104 ? -19.754 14.932 9.593 1.00 87.69 104 ARG A N 1
ATOM 788 C CA . ARG A 1 104 ? -18.322 14.973 9.897 1.00 87.69 104 ARG A CA 1
ATOM 789 C C . ARG A 1 104 ? -18.046 15.948 11.044 1.00 87.69 104 ARG A C 1
ATOM 791 O O . ARG A 1 104 ? -18.244 17.154 10.892 1.00 87.69 104 ARG A O 1
ATOM 798 N N . VAL A 1 105 ? -17.539 15.436 12.161 1.00 86.88 105 VAL A N 1
ATOM 799 C CA . VAL A 1 105 ? -17.233 16.190 13.382 1.00 86.88 105 VAL A CA 1
ATOM 800 C C . VAL A 1 105 ? -15.727 16.191 13.631 1.00 86.88 105 VAL A C 1
ATOM 802 O O . VAL A 1 105 ? -15.072 15.154 13.578 1.00 86.88 105 VAL A O 1
ATOM 805 N N . LEU A 1 106 ? -15.173 17.370 13.926 1.00 86.50 106 LEU A N 1
ATOM 806 C CA . LEU A 1 106 ? -13.810 17.527 14.435 1.00 86.50 106 LEU A CA 1
ATOM 807 C C . LEU A 1 106 ? -13.862 17.677 15.957 1.00 86.50 106 LEU A C 1
ATOM 809 O O . LEU A 1 106 ? -14.442 18.629 16.475 1.00 86.50 106 LEU A O 1
ATOM 813 N N . TYR A 1 107 ? -13.226 16.753 16.666 1.00 83.44 107 TYR A N 1
ATOM 814 C CA . TYR A 1 107 ? -13.139 16.743 18.117 1.00 83.44 107 TYR A CA 1
ATOM 815 C C . TYR A 1 107 ? -11.720 17.094 18.560 1.00 83.44 107 TYR A C 1
ATOM 817 O O . TYR A 1 107 ? -10.781 16.353 18.288 1.00 83.44 107 TYR A O 1
ATOM 825 N N . LEU A 1 108 ? -11.573 18.232 19.240 1.00 83.56 108 LEU A N 1
ATOM 826 C CA . LEU A 1 108 ? -10.281 18.805 19.655 1.00 83.56 108 LEU A CA 1
ATOM 827 C C . LEU A 1 108 ? -9.961 18.585 21.144 1.00 83.56 108 LEU A C 1
ATOM 829 O O . LEU A 1 108 ? -9.024 19.170 21.678 1.00 83.56 108 LEU A O 1
ATOM 833 N N . ALA A 1 109 ? -10.775 17.800 21.850 1.00 81.50 109 ALA A N 1
ATOM 834 C CA . ALA A 1 109 ? -10.583 17.499 23.265 1.00 81.50 109 ALA A CA 1
ATOM 835 C C . ALA A 1 109 ? -10.176 16.034 23.461 1.00 81.50 109 ALA A C 1
ATOM 837 O O . ALA A 1 109 ? -10.217 15.223 22.537 1.00 81.50 109 ALA A O 1
ATOM 838 N N . LYS A 1 110 ? -9.835 15.654 24.698 1.00 80.62 110 LYS A N 1
ATOM 839 C CA . LYS A 1 110 ? -9.621 14.243 25.035 1.00 80.62 110 LYS A CA 1
ATOM 840 C C . LYS A 1 110 ? -10.955 13.487 24.916 1.00 80.62 110 LYS A C 1
ATOM 842 O O . LYS A 1 110 ? -11.902 13.842 25.627 1.00 80.62 110 LYS A O 1
ATOM 847 N N . PRO A 1 111 ? -11.076 12.486 24.026 1.00 80.56 111 PRO A N 1
ATOM 848 C CA . PRO A 1 111 ? -12.342 11.795 23.820 1.00 80.56 111 PRO A CA 1
ATOM 849 C C . PRO A 1 111 ? -12.709 10.948 25.041 1.00 80.56 111 PRO A C 1
ATOM 851 O O . PRO A 1 111 ? -11.841 10.421 25.746 1.00 80.56 111 PRO A O 1
ATOM 854 N N . SER A 1 112 ? -14.013 10.802 25.290 1.00 84.50 112 SER A N 1
ATOM 855 C CA . SER A 1 112 ? -14.517 9.797 26.230 1.00 84.50 112 SER A CA 1
ATOM 856 C C . SER A 1 112 ? -14.136 8.392 25.741 1.00 84.50 112 SER A C 1
ATOM 858 O O . SER A 1 112 ? -13.839 8.202 24.564 1.00 84.50 112 SER A O 1
ATOM 860 N N . LYS A 1 113 ? -14.158 7.377 26.617 1.00 84.94 113 LYS A N 1
ATOM 861 C CA . LYS A 1 113 ? -13.835 5.995 26.203 1.00 84.94 113 LYS A CA 1
ATOM 862 C C . LYS A 1 113 ? -14.726 5.505 25.053 1.00 84.94 113 LYS A C 1
ATOM 864 O O . LYS A 1 113 ? -14.225 4.869 24.135 1.00 84.94 113 LYS A O 1
ATOM 869 N N . ALA A 1 114 ? -16.019 5.828 25.100 1.00 85.00 114 ALA A N 1
ATOM 870 C CA . ALA A 1 114 ? -16.974 5.452 24.059 1.00 85.00 114 ALA A CA 1
ATOM 871 C C . ALA A 1 114 ? -16.667 6.151 22.727 1.00 85.00 114 ALA A C 1
ATOM 873 O O . ALA A 1 114 ? -16.618 5.496 21.690 1.00 85.00 114 ALA A O 1
ATOM 874 N N . LEU A 1 115 ? -16.377 7.456 22.777 1.00 84.56 115 LEU A N 1
ATOM 875 C CA . LEU A 1 115 ? -16.030 8.234 21.593 1.00 84.56 115 LEU A CA 1
ATOM 876 C C . LEU A 1 115 ? -14.691 7.785 20.988 1.00 84.56 115 LEU A C 1
ATOM 878 O O . LEU A 1 115 ? -14.578 7.649 19.777 1.00 84.56 115 LEU A O 1
ATOM 882 N N . LYS A 1 116 ? -13.693 7.485 21.826 1.00 85.38 116 LYS A N 1
ATOM 883 C CA . LYS A 1 116 ? -12.399 6.952 21.382 1.00 85.38 116 LYS A CA 1
ATOM 884 C C . LYS A 1 116 ? -12.572 5.636 20.626 1.00 85.38 116 LYS A C 1
ATOM 886 O O . LYS A 1 116 ? -12.035 5.503 19.539 1.00 85.38 116 LYS A O 1
ATOM 891 N N . ALA A 1 117 ? -13.378 4.717 21.159 1.00 86.25 117 ALA A N 1
ATOM 892 C CA . ALA A 1 117 ? -13.671 3.452 20.491 1.00 86.25 117 ALA A CA 1
ATOM 893 C C . ALA A 1 117 ? -14.419 3.645 19.159 1.00 86.25 117 ALA A C 1
ATOM 895 O O . ALA A 1 117 ? -14.212 2.878 18.229 1.00 86.25 117 ALA A O 1
ATOM 896 N N . GLN A 1 118 ? -15.289 4.655 19.046 1.00 86.25 118 GLN A N 1
ATOM 897 C CA . GLN A 1 118 ? -15.943 4.993 17.777 1.00 86.25 118 GLN A CA 1
ATOM 898 C C . GLN A 1 118 ? -14.946 5.540 16.749 1.00 86.25 118 GLN A C 1
ATOM 900 O O . GLN A 1 118 ? -14.928 5.047 15.627 1.00 86.25 118 GLN A O 1
ATOM 905 N N . ILE A 1 119 ? -14.100 6.494 17.149 1.00 85.75 119 ILE A N 1
ATOM 906 C CA . ILE A 1 119 ? -13.035 7.059 16.306 1.00 85.75 119 ILE A CA 1
ATOM 907 C C . ILE A 1 119 ? -12.087 5.956 15.823 1.00 85.75 119 ILE A C 1
ATOM 909 O O . ILE A 1 119 ? -11.758 5.904 14.643 1.00 85.75 119 ILE A O 1
ATOM 913 N N . GLU A 1 120 ? -11.653 5.071 16.724 1.00 85.69 120 GLU A N 1
ATOM 914 C CA . GLU A 1 120 ? -10.752 3.964 16.392 1.00 85.69 120 GLU A CA 1
ATOM 915 C C . GLU A 1 120 ? -11.405 3.001 15.399 1.00 85.69 120 GLU A C 1
ATOM 917 O O . GLU A 1 120 ? -10.800 2.702 14.378 1.00 85.69 120 GLU A O 1
ATOM 922 N N . ARG A 1 121 ? -12.665 2.599 15.624 1.00 86.25 121 ARG A N 1
ATOM 923 C CA . ARG A 1 121 ? -13.398 1.740 14.677 1.00 86.25 121 ARG A CA 1
ATOM 924 C C . ARG A 1 121 ? -13.546 2.372 13.296 1.00 86.25 121 ARG A C 1
ATOM 926 O O . ARG A 1 121 ? -13.373 1.690 12.294 1.00 86.25 121 ARG A O 1
ATOM 933 N N . GLU A 1 122 ? -13.888 3.655 13.228 1.00 86.50 122 GLU A N 1
ATOM 934 C CA . GLU A 1 122 ? -14.032 4.355 11.949 1.00 86.50 122 GLU A CA 1
ATOM 935 C C . GLU A 1 122 ? -12.684 4.481 11.222 1.00 86.50 122 GLU A C 1
ATOM 937 O O . GLU A 1 122 ? -12.600 4.252 10.016 1.00 86.50 122 GLU A O 1
ATOM 942 N N . GLY A 1 123 ? -11.613 4.772 11.966 1.00 85.62 123 GLY A N 1
ATOM 943 C CA . GLY A 1 123 ? -10.253 4.798 11.434 1.00 85.62 123 GLY A CA 1
ATOM 944 C C . GLY A 1 123 ? -9.786 3.429 10.934 1.00 85.62 123 GLY A C 1
ATOM 945 O O . GLY A 1 123 ? -9.184 3.343 9.867 1.00 85.62 123 GLY A O 1
ATOM 946 N N . GLU A 1 124 ? -10.090 2.351 11.660 1.00 85.00 124 GLU A N 1
ATOM 947 C CA . GLU A 1 124 ? -9.806 0.975 11.238 1.00 85.00 124 GLU A CA 1
ATOM 948 C C . GLU A 1 124 ? -10.539 0.620 9.935 1.00 85.00 124 GLU A C 1
ATOM 950 O O . GLU A 1 124 ? -9.909 0.106 9.013 1.00 85.00 124 GLU A O 1
ATOM 955 N N . GLN A 1 125 ? -11.821 0.975 9.808 1.00 86.56 125 GLN A N 1
ATOM 956 C CA . GLN A 1 125 ? -12.598 0.754 8.581 1.00 86.56 125 GLN A CA 1
ATOM 957 C C . GLN A 1 125 ? -12.039 1.523 7.380 1.00 86.56 125 GLN A C 1
ATOM 959 O O . GLN A 1 125 ? -11.991 0.998 6.267 1.00 86.56 125 GLN A O 1
ATOM 964 N N . GLU A 1 126 ? -11.608 2.771 7.571 1.00 86.62 126 GLU A N 1
ATOM 965 C CA . GLU A 1 126 ? -10.970 3.527 6.492 1.00 86.62 126 GLU A CA 1
ATOM 966 C C . GLU A 1 126 ? -9.617 2.915 6.113 1.00 86.62 126 GLU A C 1
ATOM 968 O O . GLU A 1 126 ? -9.314 2.749 4.932 1.00 86.62 126 GLU A O 1
ATOM 973 N N . ASN A 1 127 ? -8.828 2.495 7.100 1.00 87.94 127 ASN A N 1
ATOM 974 C CA . ASN A 1 127 ? -7.565 1.807 6.864 1.00 87.94 127 ASN A CA 1
ATOM 975 C C . ASN A 1 127 ? -7.748 0.498 6.077 1.00 87.94 127 ASN A C 1
ATOM 977 O O . ASN A 1 127 ? -6.965 0.233 5.166 1.00 87.94 127 ASN A O 1
ATOM 981 N N . GLU A 1 128 ? -8.782 -0.293 6.371 1.00 86.94 128 GLU A N 1
ATOM 982 C CA . GLU A 1 128 ? -9.145 -1.487 5.591 1.00 86.94 128 GLU A CA 1
ATOM 983 C C . GLU A 1 128 ? -9.481 -1.140 4.141 1.00 86.94 128 GLU A C 1
ATOM 985 O O . GLU A 1 128 ? -8.976 -1.777 3.217 1.00 86.94 128 GLU A O 1
ATOM 990 N N . ARG A 1 129 ? -10.281 -0.091 3.917 1.00 88.25 129 ARG A N 1
ATOM 991 C CA . ARG A 1 129 ? -10.612 0.379 2.564 1.00 88.25 129 ARG A CA 1
ATOM 992 C C . ARG A 1 129 ? -9.367 0.813 1.799 1.00 88.25 129 ARG A C 1
ATOM 994 O O . ARG A 1 129 ? -9.241 0.499 0.616 1.00 88.25 129 ARG A O 1
ATOM 1001 N N . LEU A 1 130 ? -8.442 1.510 2.455 1.00 89.25 130 LEU A N 1
ATOM 1002 C CA . LEU A 1 130 ? -7.180 1.935 1.850 1.00 89.25 130 LEU A CA 1
ATOM 1003 C C . LEU A 1 130 ? -6.270 0.751 1.522 1.00 89.25 130 LEU A C 1
ATOM 1005 O O . LEU A 1 130 ? -5.684 0.730 0.440 1.00 89.25 130 LEU A O 1
ATOM 1009 N N . LEU A 1 131 ? -6.188 -0.245 2.407 1.00 89.75 131 LEU A N 1
ATOM 1010 C CA . LEU A 1 131 ? -5.461 -1.486 2.137 1.00 89.75 131 LEU A CA 1
ATOM 1011 C C . LEU A 1 131 ? -6.078 -2.238 0.960 1.00 89.75 131 LEU A C 1
ATOM 1013 O O . LEU A 1 131 ? -5.348 -2.633 0.059 1.00 89.75 131 LEU A O 1
ATOM 1017 N N . TYR A 1 132 ? -7.405 -2.361 0.899 1.00 89.94 132 TYR A N 1
ATOM 1018 C CA . TYR A 1 132 ? -8.092 -2.970 -0.241 1.00 89.94 132 TYR A CA 1
ATOM 1019 C C . TYR A 1 132 ? -7.781 -2.238 -1.553 1.00 89.94 132 TYR A C 1
ATOM 1021 O O . TYR A 1 132 ? -7.463 -2.864 -2.568 1.00 89.94 132 TYR A O 1
ATOM 1029 N N . VAL A 1 133 ? -7.815 -0.899 -1.542 1.00 90.69 133 VAL A N 1
ATOM 1030 C CA . VAL A 1 133 ? -7.382 -0.102 -2.696 1.00 90.69 133 VAL A CA 1
ATOM 1031 C C . VAL A 1 133 ? -5.950 -0.472 -3.059 1.00 90.69 133 VAL A C 1
ATOM 1033 O O . VAL A 1 133 ? -5.710 -0.801 -4.212 1.00 90.69 133 VAL A O 1
ATOM 1036 N N . ALA A 1 134 ? -5.022 -0.493 -2.105 1.00 90.25 134 ALA A N 1
ATOM 1037 C CA . ALA A 1 134 ? -3.615 -0.772 -2.362 1.00 90.25 134 ALA A CA 1
ATOM 1038 C C . ALA A 1 134 ? -3.359 -2.188 -2.923 1.00 90.25 134 ALA A C 1
ATOM 1040 O O . ALA A 1 134 ? -2.643 -2.327 -3.914 1.00 90.25 134 ALA A O 1
ATOM 1041 N N . LEU A 1 135 ? -3.996 -3.215 -2.350 1.00 89.12 135 LEU A N 1
ATOM 1042 C CA . LEU A 1 135 ? -3.891 -4.615 -2.782 1.00 89.12 135 LEU A CA 1
ATOM 1043 C C . LEU A 1 135 ? -4.424 -4.825 -4.207 1.00 89.12 135 LEU A C 1
ATOM 1045 O O . LEU A 1 135 ? -3.914 -5.659 -4.947 1.00 89.12 135 LEU A O 1
ATOM 1049 N N . THR A 1 136 ? -5.412 -4.031 -4.623 1.00 88.94 136 THR A N 1
ATOM 1050 C CA . THR A 1 136 ? -6.042 -4.129 -5.951 1.00 88.94 136 THR A CA 1
ATOM 1051 C C . THR A 1 136 ? -5.381 -3.256 -7.024 1.00 88.94 136 THR A C 1
ATOM 1053 O O . THR A 1 136 ? -5.924 -3.132 -8.119 1.00 88.94 136 THR A O 1
ATOM 1056 N N . ARG A 1 137 ? -4.239 -2.604 -6.744 1.00 88.94 137 ARG A N 1
ATOM 1057 C CA . ARG A 1 137 ? -3.532 -1.787 -7.756 1.00 88.94 137 ARG A CA 1
ATOM 1058 C C . ARG A 1 137 ? -2.662 -2.616 -8.704 1.00 88.94 137 ARG A C 1
ATOM 1060 O O . ARG A 1 137 ? -2.294 -2.116 -9.769 1.00 88.94 137 ARG A O 1
ATOM 1067 N N . ALA A 1 138 ? -2.298 -3.835 -8.306 1.00 87.12 138 ALA A N 1
ATOM 1068 C CA . ALA A 1 138 ? -1.432 -4.715 -9.080 1.00 87.12 138 ALA A CA 1
ATOM 1069 C C . ALA A 1 138 ? -2.202 -5.392 -10.219 1.00 87.12 138 ALA A C 1
ATOM 1071 O O . ALA A 1 138 ? -3.239 -6.008 -9.985 1.00 87.12 138 ALA A O 1
ATOM 1072 N N . LYS A 1 139 ? -1.664 -5.319 -11.440 1.00 79.38 139 LYS A N 1
ATOM 1073 C CA . LYS A 1 139 ? -2.193 -6.054 -12.601 1.00 79.38 139 LYS A CA 1
ATOM 1074 C C . LYS A 1 139 ? -1.674 -7.482 -12.690 1.00 79.38 139 LYS A C 1
ATOM 1076 O O . LYS A 1 139 ? -2.400 -8.343 -13.172 1.00 79.38 139 LYS A O 1
ATOM 1081 N N . ALA A 1 140 ? -0.428 -7.712 -12.277 1.00 76.00 140 ALA A N 1
ATOM 1082 C CA . ALA A 1 140 ? 0.220 -9.008 -12.449 1.00 76.00 140 ALA A CA 1
ATOM 1083 C C . ALA A 1 140 ? 0.953 -9.510 -11.212 1.00 76.00 140 ALA A C 1
ATOM 1085 O O . ALA A 1 140 ? 0.728 -10.645 -10.810 1.00 76.00 140 ALA A O 1
ATOM 1086 N N . ARG A 1 141 ? 1.820 -8.696 -10.595 1.00 82.94 141 ARG A N 1
ATOM 1087 C CA . ARG A 1 141 ? 2.554 -9.114 -9.389 1.00 82.94 141 ARG A CA 1
ATOM 1088 C C . ARG A 1 141 ? 2.359 -8.128 -8.250 1.00 82.94 141 ARG A C 1
ATOM 1090 O O . ARG A 1 141 ? 2.515 -6.918 -8.423 1.00 82.94 141 ARG A O 1
ATOM 1097 N N . LEU A 1 142 ? 2.041 -8.669 -7.082 1.00 88.50 142 LEU A N 1
ATOM 1098 C CA . LEU A 1 142 ? 1.912 -7.935 -5.834 1.00 88.50 142 LEU A CA 1
ATOM 1099 C C . LEU A 1 142 ? 2.940 -8.479 -4.845 1.00 88.50 142 LEU A C 1
ATOM 1101 O O . LEU A 1 142 ? 2.921 -9.663 -4.523 1.00 88.50 142 LEU A O 1
ATOM 1105 N N . TYR A 1 143 ? 3.814 -7.605 -4.360 1.00 91.06 143 TYR A N 1
ATOM 1106 C CA . TYR A 1 143 ? 4.803 -7.933 -3.342 1.00 91.06 143 TYR A CA 1
ATOM 1107 C C . TYR A 1 143 ? 4.363 -7.365 -1.998 1.00 91.06 143 TYR A C 1
ATOM 1109 O O . TYR A 1 143 ? 4.126 -6.158 -1.866 1.00 91.06 143 TYR A O 1
ATOM 1117 N N . LEU A 1 144 ? 4.265 -8.250 -1.009 1.00 91.25 144 LEU A N 1
ATOM 1118 C CA . LEU A 1 144 ? 3.807 -7.947 0.339 1.00 91.25 144 LEU A CA 1
ATOM 1119 C C . LEU A 1 144 ? 4.907 -8.306 1.345 1.00 91.25 144 LEU A C 1
ATOM 1121 O O . LEU A 1 144 ? 5.307 -9.468 1.401 1.00 91.25 144 LEU A O 1
ATOM 1125 N N . PRO A 1 145 ? 5.410 -7.353 2.150 1.00 89.38 145 PRO A N 1
ATOM 1126 C CA . PRO A 1 145 ? 6.352 -7.681 3.207 1.00 89.38 145 PRO A CA 1
ATOM 1127 C C . PRO A 1 145 ? 5.644 -8.473 4.309 1.00 89.38 145 PRO A C 1
ATOM 1129 O O . PRO A 1 145 ? 4.589 -8.062 4.793 1.00 89.38 145 PRO A O 1
ATOM 1132 N N . MET A 1 146 ? 6.243 -9.577 4.742 1.00 87.19 146 MET A N 1
ATOM 1133 C CA . MET A 1 146 ? 5.826 -10.298 5.941 1.00 87.19 146 MET A CA 1
ATOM 1134 C C . MET A 1 146 ? 6.897 -10.125 7.014 1.00 87.19 146 MET A C 1
ATOM 1136 O O . MET A 1 146 ? 8.052 -10.492 6.826 1.00 87.19 146 MET A O 1
ATOM 1140 N N . VAL A 1 147 ? 6.510 -9.543 8.145 1.00 84.88 147 VAL A N 1
ATOM 1141 C CA . VAL A 1 147 ? 7.371 -9.350 9.308 1.00 84.88 147 VAL A CA 1
ATOM 1142 C C . VAL A 1 147 ? 7.041 -10.430 10.331 1.00 84.88 147 VAL A C 1
ATOM 1144 O O . VAL A 1 147 ? 5.967 -10.422 10.937 1.00 84.88 147 VAL A O 1
ATOM 1147 N N . THR A 1 148 ? 7.987 -11.338 10.539 1.00 84.38 148 THR A N 1
ATOM 1148 C CA . THR A 1 148 ? 7.949 -12.395 11.555 1.00 84.38 148 THR A CA 1
ATOM 1149 C C . THR A 1 148 ? 9.230 -12.338 12.389 1.00 84.38 148 THR A C 1
ATOM 1151 O O . THR A 1 148 ? 10.238 -11.776 11.957 1.00 84.38 148 THR A O 1
ATOM 1154 N N . ALA A 1 149 ? 9.172 -12.851 13.616 1.00 80.00 149 ALA A N 1
ATOM 1155 C CA . ALA A 1 149 ? 10.374 -13.127 14.388 1.00 80.00 149 ALA A CA 1
ATOM 1156 C C . ALA A 1 149 ? 10.821 -14.561 14.083 1.00 80.00 149 ALA A C 1
ATOM 1158 O O . ALA A 1 149 ? 9.985 -15.425 13.849 1.00 80.00 149 ALA A O 1
ATOM 1159 N N . VAL A 1 150 ? 12.121 -14.822 14.103 1.00 78.75 150 VAL A N 1
ATOM 1160 C CA . VAL A 1 150 ? 12.665 -16.179 13.961 1.00 78.75 150 VAL A CA 1
ATOM 1161 C C . VAL A 1 150 ? 13.371 -16.569 15.255 1.00 78.75 150 VAL A C 1
ATOM 1163 O O . VAL A 1 150 ? 13.948 -15.705 15.923 1.00 78.75 150 VAL A O 1
ATOM 1166 N N . ASP A 1 151 ? 13.266 -17.836 15.653 1.00 77.44 151 ASP A N 1
ATOM 1167 C CA . ASP A 1 151 ? 14.046 -18.372 16.773 1.00 77.44 151 ASP A CA 1
ATOM 1168 C C . ASP A 1 151 ? 15.509 -18.655 16.363 1.00 77.44 151 ASP A C 1
ATOM 1170 O O . ASP A 1 151 ? 15.889 -18.514 15.199 1.00 77.44 151 ASP A O 1
ATOM 1174 N N . GLU A 1 152 ? 16.354 -19.040 17.329 1.00 71.75 152 GLU A N 1
ATOM 1175 C CA . GLU A 1 152 ? 17.765 -19.394 17.075 1.00 71.75 152 GLU A CA 1
ATOM 1176 C C . GLU A 1 152 ? 17.919 -20.624 16.157 1.00 71.75 152 GLU A C 1
ATOM 1178 O O . GLU A 1 152 ? 18.993 -20.854 15.602 1.00 71.75 152 GLU A O 1
ATOM 1183 N N . GLU A 1 153 ? 16.849 -21.401 15.979 1.00 72.00 153 GLU A N 1
ATOM 1184 C CA . GLU A 1 153 ? 16.786 -22.609 15.155 1.00 72.00 153 GLU A CA 1
ATOM 1185 C C . GLU A 1 153 ? 16.138 -22.351 13.776 1.00 72.00 153 GLU A C 1
ATOM 1187 O O . GLU A 1 153 ? 15.986 -23.287 12.988 1.00 72.00 153 GLU A O 1
ATOM 1192 N N . GLY A 1 154 ? 15.792 -21.094 13.460 1.00 71.12 154 GLY A N 1
ATOM 1193 C CA . GLY A 1 154 ? 15.218 -20.660 12.183 1.00 71.12 154 GLY A CA 1
ATOM 1194 C C . GLY A 1 154 ? 13.709 -20.888 12.025 1.00 71.12 154 GLY A C 1
ATOM 1195 O O . GLY A 1 154 ? 13.180 -20.742 10.925 1.00 71.12 154 GLY A O 1
ATOM 1196 N N . ARG A 1 155 ? 12.984 -21.251 13.087 1.00 73.88 155 ARG A N 1
ATOM 1197 C CA . ARG A 1 155 ? 11.524 -21.424 13.051 1.00 73.88 155 ARG A CA 1
ATOM 1198 C C . ARG A 1 155 ? 10.816 -20.081 13.174 1.00 73.88 155 ARG A C 1
ATOM 1200 O O . ARG A 1 155 ? 11.194 -19.222 13.971 1.00 73.88 155 ARG A O 1
ATOM 1207 N N . GLN A 1 156 ? 9.741 -19.932 12.404 1.00 76.56 156 GLN A N 1
ATOM 1208 C CA . GLN A 1 156 ? 8.909 -18.733 12.411 1.00 76.56 156 GLN A CA 1
ATOM 1209 C C . GLN A 1 156 ? 8.116 -18.633 13.720 1.00 76.56 156 GLN A C 1
ATOM 1211 O O . GLN A 1 156 ? 7.376 -19.540 14.105 1.00 76.56 156 GLN A O 1
ATOM 1216 N N . LEU A 1 157 ? 8.261 -17.501 14.399 1.00 77.81 157 LEU A N 1
ATOM 1217 C CA . LEU A 1 157 ? 7.523 -17.123 15.595 1.00 77.81 157 LEU A CA 1
ATOM 1218 C C . LEU A 1 157 ? 6.354 -16.203 15.218 1.00 77.81 157 LEU A C 1
ATOM 1220 O O . LEU A 1 157 ? 6.396 -15.523 14.186 1.00 77.81 157 LEU A O 1
ATOM 1224 N N . PRO A 1 158 ? 5.311 -16.127 16.064 1.00 78.38 158 PRO A N 1
ATOM 1225 C CA . PRO A 1 158 ? 4.200 -15.219 15.831 1.00 78.38 158 PRO A CA 1
ATOM 1226 C C . PRO A 1 158 ? 4.689 -13.782 15.590 1.00 78.38 158 PRO A C 1
ATOM 1228 O O . PRO A 1 158 ? 5.653 -13.335 16.226 1.00 78.38 158 PRO A O 1
ATOM 1231 N N . PRO A 1 159 ? 4.031 -13.049 14.676 1.00 80.06 159 PRO A N 1
ATOM 1232 C CA . PRO A 1 159 ? 4.495 -11.743 14.245 1.00 80.06 159 PRO A CA 1
ATOM 1233 C C . PRO A 1 159 ? 4.576 -10.758 15.422 1.00 80.06 159 PRO A C 1
ATOM 1235 O O . PRO A 1 159 ? 3.741 -10.801 16.338 1.00 80.06 159 PRO A O 1
ATOM 1238 N N . PRO A 1 160 ? 5.558 -9.836 15.420 1.00 76.56 160 PRO A N 1
ATOM 1239 C CA . PRO A 1 160 ? 5.648 -8.805 16.444 1.00 76.56 160 PRO A CA 1
ATOM 1240 C C . PRO A 1 160 ? 4.398 -7.916 16.423 1.00 76.56 160 PRO A C 1
ATOM 1242 O O . PRO A 1 160 ? 3.711 -7.792 15.408 1.00 76.56 160 PRO A O 1
ATOM 1245 N N . ARG A 1 161 ? 4.102 -7.248 17.547 1.00 76.19 161 ARG A N 1
ATOM 1246 C CA . ARG A 1 161 ? 2.975 -6.304 17.627 1.00 76.19 161 ARG A CA 1
ATOM 1247 C C . ARG A 1 161 ? 3.232 -5.081 16.743 1.00 76.19 161 ARG A C 1
ATOM 1249 O O . ARG A 1 161 ? 3.764 -4.076 17.209 1.00 76.19 161 ARG A O 1
ATOM 1256 N N . LEU A 1 162 ? 2.818 -5.166 15.483 1.00 80.88 162 LEU A N 1
ATOM 1257 C CA . LEU A 1 162 ? 2.738 -4.028 14.574 1.00 80.88 162 LEU A CA 1
ATOM 1258 C C . LEU A 1 162 ? 1.623 -3.090 15.047 1.00 80.88 162 LEU A C 1
ATOM 1260 O O . LEU A 1 162 ? 0.525 -3.542 15.377 1.00 80.88 162 LEU A O 1
ATOM 1264 N N . SER A 1 163 ? 1.911 -1.790 15.108 1.00 78.62 163 SER A N 1
ATOM 1265 C CA . SER A 1 163 ? 0.929 -0.779 15.519 1.00 78.62 163 SER A CA 1
ATOM 1266 C C . SER A 1 163 ? 0.154 -0.188 14.347 1.00 78.62 163 SER A C 1
ATOM 1268 O O . SER A 1 163 ? -0.885 0.411 14.572 1.00 78.62 163 SER A O 1
ATOM 1270 N N . GLY A 1 164 ? 0.638 -0.338 13.114 1.00 83.50 164 GLY A N 1
ATOM 1271 C CA . GLY A 1 164 ? -0.012 0.241 11.943 1.00 83.50 164 GLY A CA 1
ATOM 1272 C C . GLY A 1 164 ? -1.120 -0.618 11.322 1.00 83.50 164 GLY A C 1
ATOM 1273 O O . GLY A 1 164 ? -1.337 -1.775 11.690 1.00 83.50 164 GLY A O 1
ATOM 1274 N N . SER A 1 165 ? -1.806 -0.045 10.328 1.00 85.69 165 SER A N 1
ATOM 1275 C CA . SER A 1 165 ? -2.921 -0.678 9.608 1.00 85.69 165 SER A CA 1
ATOM 1276 C C . SER A 1 165 ? -2.553 -2.003 8.935 1.00 85.69 165 SER A C 1
ATOM 1278 O O . SER A 1 165 ? -3.382 -2.908 8.860 1.00 85.69 165 SER A O 1
ATOM 1280 N N . TYR A 1 166 ? -1.297 -2.164 8.512 1.00 88.88 166 TYR A N 1
ATOM 1281 C CA . TYR A 1 166 ? -0.797 -3.367 7.846 1.00 88.88 166 TYR A CA 1
ATOM 1282 C C . TYR A 1 166 ? -0.774 -4.604 8.760 1.00 88.88 166 TYR A C 1
ATOM 1284 O O . TYR A 1 166 ? -0.639 -5.726 8.278 1.00 88.88 166 TYR A O 1
ATOM 1292 N N . ARG A 1 167 ? -0.966 -4.433 10.078 1.00 87.94 167 ARG A N 1
ATOM 1293 C CA . ARG A 1 167 ? -1.060 -5.531 11.055 1.00 87.94 167 ARG A CA 1
ATOM 1294 C C . ARG A 1 167 ? -1.999 -6.653 10.600 1.00 87.94 167 ARG A C 1
ATOM 1296 O O . ARG A 1 167 ? -1.645 -7.815 10.760 1.00 87.94 167 ARG A O 1
ATOM 1303 N N . LYS A 1 168 ? -3.168 -6.318 10.040 1.00 86.06 168 LYS A N 1
ATOM 1304 C CA . LYS A 1 168 ? -4.148 -7.317 9.573 1.00 86.06 168 LYS A CA 1
ATOM 1305 C C . LYS A 1 168 ? -3.578 -8.194 8.461 1.00 86.06 168 LYS A C 1
ATOM 1307 O O . LYS A 1 168 ? -3.553 -9.412 8.588 1.00 86.06 168 LYS A O 1
ATOM 1312 N N . VAL A 1 169 ? -3.023 -7.552 7.432 1.00 89.12 169 VAL A N 1
ATOM 1313 C CA . VAL A 1 169 ? -2.378 -8.231 6.302 1.00 89.12 169 VAL A CA 1
ATOM 1314 C C . VAL A 1 169 ? -1.219 -9.096 6.793 1.00 89.12 169 VAL A C 1
ATOM 1316 O O . VAL A 1 169 ? -1.142 -10.263 6.437 1.00 89.12 169 VAL A O 1
ATOM 1319 N N . ASN A 1 170 ? -0.362 -8.569 7.672 1.00 89.56 170 ASN A N 1
ATOM 1320 C CA . ASN A 1 170 ? 0.778 -9.315 8.202 1.00 89.56 170 ASN A CA 1
ATOM 1321 C C . ASN A 1 170 ? 0.367 -10.568 8.991 1.00 89.56 170 ASN A C 1
ATOM 1323 O O . ASN A 1 170 ? 0.965 -11.625 8.819 1.00 89.56 170 ASN A O 1
ATOM 1327 N N . ASN A 1 171 ? -0.656 -10.458 9.844 1.00 86.94 171 ASN A N 1
ATOM 1328 C CA . ASN A 1 171 ? -1.174 -11.599 10.601 1.00 86.94 171 ASN A CA 1
ATOM 1329 C C . ASN A 1 171 ? -1.745 -12.668 9.667 1.00 86.94 171 ASN A C 1
ATOM 1331 O O . ASN A 1 171 ? -1.484 -13.851 9.863 1.00 86.94 171 ASN A O 1
ATOM 1335 N N . ARG A 1 172 ? -2.486 -12.255 8.633 1.00 85.88 172 ARG A N 1
ATOM 1336 C CA . ARG A 1 172 ? -3.074 -13.193 7.680 1.00 85.88 172 ARG A CA 1
ATOM 1337 C C . ARG A 1 172 ? -2.017 -13.855 6.799 1.00 85.88 172 ARG A C 1
ATOM 1339 O O . ARG A 1 172 ? -2.104 -15.056 6.579 1.00 85.88 172 ARG A O 1
ATOM 1346 N N . LEU A 1 173 ? -0.990 -13.116 6.370 1.00 87.56 173 LEU A N 1
ATOM 1347 C CA . LEU A 1 173 ? 0.170 -13.680 5.669 1.00 87.56 173 LEU A CA 1
ATOM 1348 C C . LEU A 1 173 ? 0.892 -14.730 6.517 1.00 87.56 173 LEU A C 1
ATOM 1350 O O . LEU A 1 173 ? 1.248 -15.771 5.984 1.00 87.56 173 LEU A O 1
ATOM 1354 N N . PHE A 1 174 ? 1.032 -14.498 7.826 1.00 86.44 174 PHE A N 1
ATOM 1355 C CA . PHE A 1 174 ? 1.609 -15.479 8.747 1.00 86.44 174 PHE A CA 1
ATOM 1356 C C . PHE A 1 174 ? 0.749 -16.748 8.876 1.00 86.44 174 PHE A C 1
ATOM 1358 O O . PHE A 1 174 ? 1.271 -17.857 8.884 1.00 86.44 174 PHE A O 1
ATOM 1365 N N . THR A 1 175 ? -0.580 -16.616 8.937 1.00 84.25 175 THR A N 1
ATOM 1366 C CA . THR A 1 175 ? -1.475 -17.787 8.912 1.00 84.25 175 THR A CA 1
ATOM 1367 C C . THR A 1 175 ? -1.377 -18.538 7.584 1.00 84.25 175 THR A C 1
ATOM 1369 O O . THR A 1 175 ? -1.346 -19.761 7.582 1.00 84.25 175 THR A O 1
ATOM 1372 N N . ILE A 1 176 ? -1.282 -17.826 6.461 1.00 83.50 176 ILE A N 1
ATOM 1373 C CA . ILE A 1 176 ? -1.143 -18.437 5.133 1.00 83.50 176 ILE A CA 1
ATOM 1374 C C . ILE A 1 176 ? 0.217 -19.128 4.960 1.00 83.50 176 ILE A C 1
ATOM 1376 O O . ILE A 1 176 ? 0.295 -20.153 4.288 1.00 83.50 176 ILE A O 1
ATOM 1380 N N . SER A 1 177 ? 1.285 -18.575 5.542 1.00 80.88 177 SER A N 1
ATOM 1381 C CA . SER A 1 177 ? 2.616 -19.186 5.498 1.00 80.88 177 SER A CA 1
ATOM 1382 C C . SER A 1 177 ? 2.727 -20.398 6.421 1.00 80.88 177 SER A C 1
ATOM 1384 O O . SER A 1 177 ? 3.585 -21.252 6.207 1.00 80.88 177 SER A O 1
ATOM 1386 N N . SER A 1 178 ? 1.878 -20.480 7.448 1.00 74.38 178 SER A N 1
ATOM 1387 C CA . SER A 1 178 ? 1.759 -21.664 8.294 1.00 74.38 178 SER A CA 1
ATOM 1388 C C . SER A 1 178 ? 1.023 -22.797 7.565 1.00 74.38 178 SER A C 1
ATOM 1390 O O . SER A 1 178 ? 0.133 -22.553 6.754 1.00 74.38 178 SER A O 1
ATOM 1392 N N . GLU A 1 179 ? 1.362 -24.052 7.875 1.00 65.19 179 GLU A N 1
ATOM 1393 C CA . GLU A 1 179 ? 0.830 -25.266 7.218 1.00 65.19 179 GLU A CA 1
ATOM 1394 C C . GLU A 1 179 ? -0.695 -25.475 7.390 1.00 65.19 179 GLU A C 1
ATOM 1396 O O . GLU A 1 179 ? -1.245 -26.474 6.931 1.00 65.19 179 GLU A O 1
ATOM 1401 N N . GLU A 1 180 ? -1.399 -24.549 8.047 1.00 61.66 180 GLU A N 1
ATOM 1402 C CA . GLU A 1 180 ? -2.832 -24.636 8.336 1.00 61.66 180 GLU A CA 1
ATOM 1403 C C . GLU A 1 180 ? -3.728 -24.237 7.145 1.00 61.66 180 GLU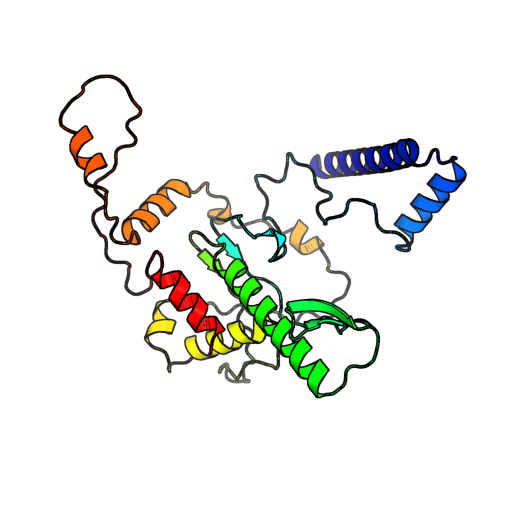 A C 1
ATOM 1405 O O . GLU A 1 180 ? -4.899 -24.620 7.117 1.00 61.66 180 GLU A O 1
ATOM 1410 N N . ASP A 1 181 ? -3.208 -23.519 6.137 1.00 65.56 181 ASP A N 1
ATOM 1411 C CA . ASP A 1 181 ? -3.977 -23.070 4.963 1.00 65.56 181 ASP A CA 1
ATOM 1412 C C . ASP A 1 181 ? -3.385 -23.611 3.646 1.00 65.56 181 ASP A C 1
ATOM 1414 O O . ASP A 1 181 ? -2.673 -22.918 2.915 1.00 65.56 181 ASP A O 1
ATOM 1418 N N . GLU A 1 182 ? -3.721 -24.864 3.304 1.00 64.25 182 GLU A N 1
ATOM 1419 C CA . GLU A 1 182 ? -3.273 -25.517 2.058 1.00 64.25 182 GLU A CA 1
ATOM 1420 C C . GLU A 1 182 ? -3.638 -24.734 0.787 1.00 64.25 182 GLU A C 1
ATOM 1422 O O . GLU A 1 182 ? -3.004 -24.912 -0.255 1.00 64.25 182 GLU A O 1
ATOM 1427 N N . LYS A 1 183 ? -4.689 -23.907 0.834 1.00 66.06 183 LYS A N 1
ATOM 1428 C CA . LYS A 1 183 ? -5.151 -23.127 -0.316 1.00 66.06 183 LYS A CA 1
ATOM 1429 C C . LYS A 1 183 ? -4.350 -21.837 -0.444 1.00 66.06 183 LYS A C 1
ATOM 1431 O O . LYS A 1 183 ? -3.947 -21.491 -1.549 1.00 66.06 183 LYS A O 1
ATOM 1436 N N . GLY A 1 184 ? -4.109 -21.142 0.664 1.00 64.38 184 GLY A N 1
ATOM 1437 C CA . GLY A 1 184 ? -3.276 -19.945 0.694 1.00 64.38 184 GLY A CA 1
ATOM 1438 C C . GLY A 1 184 ? -1.815 -20.242 0.345 1.00 64.38 184 GLY A C 1
ATOM 1439 O O . GLY A 1 184 ? -1.240 -19.532 -0.474 1.00 64.38 184 GLY A O 1
ATOM 1440 N N . ALA A 1 185 ? -1.245 -21.327 0.874 1.00 65.06 185 ALA A N 1
ATOM 1441 C CA . ALA A 1 185 ? 0.141 -21.717 0.605 1.00 65.06 185 ALA A CA 1
ATOM 1442 C C . ALA A 1 185 ? 0.427 -21.994 -0.885 1.00 65.06 185 ALA A C 1
ATOM 1444 O O . ALA A 1 185 ? 1.563 -21.861 -1.327 1.00 65.06 185 ALA A O 1
ATOM 1445 N N . ARG A 1 186 ? -0.599 -22.349 -1.674 1.00 68.56 186 ARG A N 1
ATOM 1446 C CA . ARG A 1 186 ? -0.482 -22.507 -3.136 1.00 68.56 186 ARG A CA 1
ATOM 1447 C C . ARG A 1 186 ? -0.490 -21.168 -3.870 1.00 68.56 186 ARG A C 1
ATOM 1449 O O . ARG A 1 186 ? 0.186 -21.011 -4.871 1.00 68.56 186 ARG A O 1
ATOM 1456 N N . LEU A 1 187 ? -1.251 -20.195 -3.373 1.00 72.81 187 LEU A N 1
ATOM 1457 C CA . LEU A 1 187 ? -1.484 -18.914 -4.051 1.00 72.81 187 LEU A CA 1
ATOM 1458 C C . LEU A 1 187 ? -0.380 -17.876 -3.808 1.00 72.81 187 LEU A C 1
ATOM 1460 O O . LEU A 1 187 ? -0.356 -16.844 -4.479 1.00 72.81 187 LEU A O 1
ATOM 1464 N N . PHE A 1 188 ? 0.505 -18.118 -2.840 1.00 79.94 188 PHE A N 1
ATOM 1465 C CA . PHE A 1 188 ? 1.583 -17.206 -2.471 1.00 79.94 188 PHE A CA 1
ATOM 1466 C C . PHE A 1 188 ? 2.941 -17.899 -2.547 1.00 79.94 188 PHE A C 1
ATOM 1468 O O . PHE A 1 188 ? 3.150 -18.956 -1.960 1.00 79.94 188 PHE A O 1
ATOM 1475 N N . ALA A 1 189 ? 3.894 -17.246 -3.211 1.00 82.81 189 ALA A N 1
ATOM 1476 C CA . ALA A 1 189 ? 5.303 -17.597 -3.118 1.00 82.81 189 ALA A CA 1
ATOM 1477 C C . ALA A 1 189 ? 5.947 -16.813 -1.967 1.00 82.81 189 ALA A C 1
ATOM 1479 O O . ALA A 1 189 ? 5.855 -15.583 -1.923 1.00 82.81 189 ALA A O 1
ATOM 1480 N N . PHE A 1 190 ? 6.609 -17.521 -1.054 1.00 82.88 190 PHE A N 1
ATOM 1481 C CA . PHE A 1 190 ? 7.329 -16.924 0.068 1.00 82.88 190 PHE A CA 1
ATOM 1482 C C . PHE A 1 190 ? 8.834 -16.987 -0.187 1.00 82.88 190 PHE A C 1
ATOM 1484 O O . PHE A 1 190 ? 9.387 -18.057 -0.430 1.00 82.88 190 PHE A O 1
ATOM 1491 N N . GLU A 1 191 ? 9.492 -15.832 -0.117 1.00 83.94 191 GLU A N 1
ATOM 1492 C CA . GLU A 1 191 ? 10.944 -15.704 -0.222 1.00 83.94 191 GLU A CA 1
ATOM 1493 C C . GLU A 1 191 ? 11.477 -15.082 1.069 1.00 83.94 191 GLU A C 1
ATOM 1495 O O . GLU A 1 191 ? 11.020 -14.017 1.496 1.00 83.94 191 GLU A O 1
ATOM 1500 N N . GLU A 1 192 ? 12.428 -15.758 1.712 1.00 81.38 192 GLU A N 1
ATOM 1501 C CA . GLU A 1 192 ? 13.076 -15.237 2.909 1.00 81.38 192 GLU A CA 1
ATOM 1502 C C . GLU A 1 192 ? 14.124 -14.194 2.516 1.00 81.38 192 GLU A C 1
ATOM 1504 O O . GLU A 1 192 ? 15.126 -14.496 1.867 1.00 81.38 192 GLU A O 1
ATOM 1509 N N . VAL A 1 193 ? 13.893 -12.951 2.934 1.00 80.25 193 VAL A N 1
ATOM 1510 C CA . VAL A 1 193 ? 14.829 -11.849 2.721 1.00 80.25 193 VAL A CA 1
ATOM 1511 C C . VAL A 1 193 ? 15.509 -11.536 4.046 1.00 80.25 193 VAL A C 1
ATOM 1513 O O . VAL A 1 193 ? 14.889 -10.991 4.961 1.00 80.25 193 VAL A O 1
ATOM 1516 N N . SER A 1 194 ? 16.798 -11.871 4.145 1.00 71.06 194 SER A N 1
ATOM 1517 C CA . SER A 1 194 ? 17.608 -11.518 5.311 1.00 71.06 194 SER A CA 1
ATOM 1518 C C . SER A 1 194 ? 17.792 -10.003 5.369 1.00 71.06 194 SER A C 1
ATOM 1520 O O . SER A 1 194 ? 18.509 -9.405 4.564 1.00 71.06 194 SER A O 1
ATOM 1522 N N . CYS A 1 195 ? 17.119 -9.373 6.326 1.00 64.44 195 CYS A N 1
ATOM 1523 C CA . CYS A 1 195 ? 17.361 -7.985 6.674 1.00 64.44 195 CYS A CA 1
ATOM 1524 C C . CYS A 1 195 ? 18.523 -7.958 7.667 1.00 64.44 195 CYS A C 1
ATOM 1526 O O . CYS A 1 195 ? 18.323 -8.238 8.851 1.00 64.44 195 CYS A O 1
ATOM 1528 N N . GLU A 1 196 ? 19.731 -7.604 7.217 1.00 57.31 196 GLU A N 1
ATOM 1529 C CA . GLU A 1 196 ? 20.784 -7.204 8.151 1.00 57.31 196 GLU A CA 1
ATOM 1530 C C . GLU A 1 196 ? 20.193 -6.124 9.058 1.00 57.31 196 GLU A C 1
ATOM 1532 O O . GLU A 1 196 ? 19.627 -5.148 8.561 1.00 57.31 196 GLU A O 1
ATOM 1537 N N . ALA A 1 197 ? 20.228 -6.347 10.375 1.00 50.41 197 ALA A N 1
ATOM 1538 C CA . ALA A 1 197 ? 19.628 -5.450 11.350 1.00 50.41 197 ALA A CA 1
ATOM 1539 C C . ALA A 1 197 ? 20.228 -4.055 11.162 1.0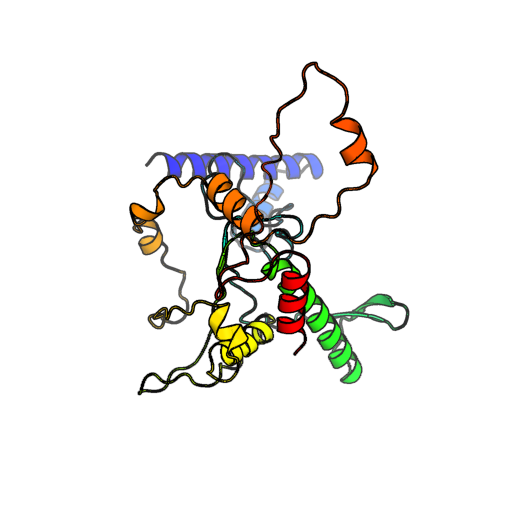0 50.41 197 ALA A C 1
ATOM 1541 O O . ALA A 1 197 ? 21.322 -3.763 11.649 1.00 50.41 197 ALA A O 1
ATOM 1542 N N . ALA A 1 198 ? 19.525 -3.209 10.409 1.00 51.75 198 ALA A N 1
ATOM 1543 C CA . ALA A 1 198 ? 19.953 -1.854 10.167 1.00 51.75 198 ALA A CA 1
ATOM 1544 C C . ALA A 1 198 ? 20.075 -1.201 11.540 1.00 51.75 198 ALA A C 1
ATOM 1546 O O . ALA A 1 198 ? 19.110 -1.157 12.313 1.00 51.75 198 ALA A O 1
ATOM 1547 N N . ALA A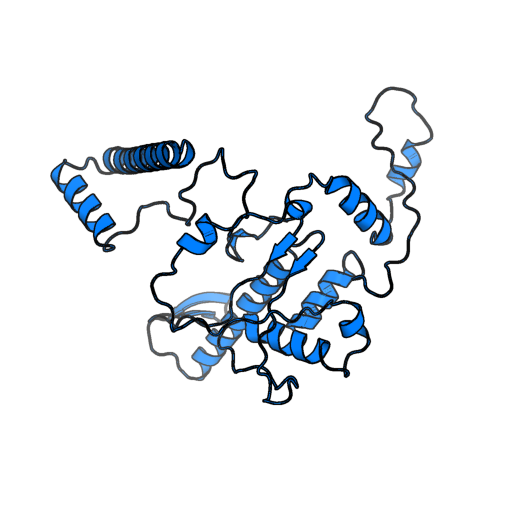 1 199 ? 21.285 -0.741 11.859 1.00 51.56 199 ALA A N 1
ATOM 1548 C CA . ALA A 1 199 ? 21.507 0.135 12.993 1.00 51.56 199 ALA A CA 1
ATOM 1549 C C . ALA A 1 199 ? 20.418 1.219 12.995 1.00 51.56 199 ALA A C 1
ATOM 1551 O O . ALA A 1 199 ? 19.960 1.632 11.925 1.00 51.56 199 ALA A O 1
ATOM 1552 N N . ALA A 1 200 ? 19.987 1.640 14.191 1.00 53.94 200 ALA A N 1
ATOM 1553 C CA . ALA A 1 200 ? 18.935 2.640 14.377 1.00 53.94 200 ALA A CA 1
ATOM 1554 C C . ALA A 1 200 ? 19.022 3.737 13.301 1.00 53.94 200 ALA A C 1
ATOM 1556 O O . ALA A 1 200 ? 20.132 4.217 13.058 1.00 53.94 200 ALA A O 1
ATOM 1557 N N . PRO A 1 201 ? 17.903 4.109 12.648 1.00 53.59 201 PRO A N 1
ATOM 1558 C CA . PRO A 1 201 ? 17.930 4.864 11.404 1.00 53.59 201 PRO A CA 1
ATOM 1559 C C . PRO A 1 201 ? 18.664 6.191 11.608 1.00 53.59 201 PRO A C 1
ATOM 1561 O O . PRO A 1 201 ? 18.117 7.156 12.142 1.00 53.59 201 PRO A O 1
ATOM 1564 N N . GLY A 1 202 ? 19.931 6.222 11.200 1.00 58.75 202 GLY A N 1
ATOM 1565 C CA . GLY A 1 202 ? 20.630 7.455 10.884 1.00 58.75 202 GLY A CA 1
ATOM 1566 C C . GLY A 1 202 ? 20.055 8.037 9.591 1.00 58.75 202 GLY A C 1
ATOM 1567 O O . GLY A 1 202 ? 19.229 7.391 8.938 1.00 58.75 202 GLY A O 1
ATOM 1568 N N . PRO A 1 203 ? 20.464 9.250 9.185 1.00 59.31 203 PRO A N 1
ATOM 1569 C CA . PRO A 1 203 ? 20.202 9.701 7.822 1.00 59.31 203 PRO A CA 1
ATOM 1570 C C . PRO A 1 203 ? 20.654 8.594 6.862 1.00 59.31 203 PRO A C 1
ATOM 1572 O O . PRO A 1 203 ? 21.812 8.182 6.915 1.00 59.31 203 PRO A O 1
ATOM 1575 N N . ALA A 1 204 ? 19.715 8.059 6.074 1.00 60.38 204 ALA A N 1
ATOM 1576 C CA . ALA A 1 204 ? 19.980 6.931 5.193 1.00 60.38 204 ALA A CA 1
ATOM 1577 C C . ALA A 1 204 ? 21.150 7.292 4.275 1.00 60.38 204 ALA A C 1
ATOM 1579 O O . ALA A 1 204 ? 21.077 8.282 3.542 1.00 60.38 204 ALA A O 1
ATOM 1580 N N . ASP A 1 205 ? 22.234 6.521 4.345 1.00 63.47 205 ASP A N 1
ATOM 1581 C CA . ASP A 1 205 ? 23.310 6.662 3.379 1.00 63.47 205 ASP A CA 1
ATOM 1582 C C . ASP A 1 205 ? 22.767 6.203 2.024 1.00 63.47 205 ASP A C 1
ATOM 1584 O O . ASP A 1 205 ? 22.392 5.045 1.847 1.00 63.47 205 ASP A O 1
ATOM 1588 N N . LEU A 1 206 ? 22.654 7.141 1.086 1.00 65.88 206 LEU A N 1
ATOM 1589 C CA . LEU A 1 206 ? 22.190 6.872 -0.273 1.00 65.88 206 LEU A CA 1
ATOM 1590 C C . LEU A 1 206 ? 23.339 6.421 -1.186 1.00 65.88 206 LEU A C 1
ATOM 1592 O O . LEU A 1 206 ? 23.083 6.049 -2.330 1.00 65.88 206 LEU A O 1
ATOM 1596 N N . ALA A 1 207 ? 24.594 6.439 -0.717 1.00 68.69 207 ALA A N 1
ATOM 1597 C CA . ALA A 1 207 ? 25.745 5.994 -1.499 1.00 68.69 207 ALA A CA 1
ATOM 1598 C C . ALA A 1 207 ? 25.626 4.540 -2.005 1.00 68.69 207 ALA A C 1
ATOM 1600 O O . ALA A 1 207 ? 25.946 4.317 -3.174 1.00 68.69 207 ALA A O 1
ATOM 1601 N N . PRO A 1 208 ? 25.101 3.566 -1.229 1.00 68.44 208 PRO A N 1
ATOM 1602 C CA . PRO A 1 208 ? 24.870 2.209 -1.720 1.00 68.44 208 PRO A CA 1
ATOM 1603 C C . PRO A 1 208 ? 23.847 2.154 -2.860 1.00 68.44 208 PRO A C 1
ATOM 1605 O O . PRO A 1 208 ? 24.059 1.437 -3.830 1.00 68.44 208 PRO A O 1
ATOM 1608 N N . LEU A 1 209 ? 22.771 2.952 -2.792 1.00 64.88 209 LEU A N 1
ATOM 1609 C CA . LEU A 1 209 ? 21.776 3.043 -3.871 1.00 64.88 209 LEU A CA 1
ATOM 1610 C C . LEU A 1 209 ? 22.362 3.691 -5.129 1.00 64.88 209 LEU A C 1
ATOM 1612 O O . LEU A 1 209 ? 22.015 3.304 -6.239 1.00 64.88 209 LEU A O 1
ATOM 1616 N N . ALA A 1 210 ? 23.265 4.659 -4.963 1.00 67.12 210 ALA A N 1
ATOM 1617 C CA . ALA A 1 210 ? 23.957 5.295 -6.080 1.00 67.12 210 ALA A CA 1
ATOM 1618 C C . ALA A 1 210 ? 24.972 4.366 -6.771 1.00 67.12 210 ALA A C 1
ATOM 1620 O O . ALA A 1 210 ? 25.298 4.594 -7.935 1.00 67.12 210 ALA A O 1
ATOM 1621 N N . ALA A 1 211 ? 25.469 3.347 -6.064 1.00 71.88 211 ALA A N 1
ATOM 1622 C CA . ALA A 1 211 ? 26.397 2.339 -6.574 1.00 71.88 211 ALA A CA 1
ATOM 1623 C C . ALA A 1 211 ? 25.710 1.018 -6.970 1.00 71.88 211 ALA A C 1
ATOM 1625 O O . ALA A 1 211 ? 26.389 0.087 -7.401 1.00 71.88 211 ALA A O 1
ATOM 1626 N N . LEU A 1 212 ? 24.385 0.918 -6.809 1.00 74.75 212 LEU A N 1
ATOM 1627 C CA . LEU A 1 212 ? 23.627 -0.273 -7.164 1.00 74.75 212 LEU A CA 1
ATOM 1628 C C . LEU A 1 212 ? 23.576 -0.404 -8.689 1.00 74.75 212 LEU A C 1
ATOM 1630 O O . LEU A 1 212 ? 22.833 0.315 -9.357 1.00 74.75 212 LEU A O 1
ATOM 1634 N N . GLU A 1 213 ? 24.341 -1.344 -9.235 1.00 72.19 213 GLU A N 1
ATOM 1635 C CA . GLU A 1 213 ? 24.149 -1.776 -10.614 1.00 72.19 213 GLU A CA 1
ATOM 1636 C C . GLU A 1 213 ? 23.020 -2.815 -10.652 1.00 72.19 213 GLU A C 1
ATOM 1638 O O . GLU A 1 213 ? 23.129 -3.868 -10.011 1.00 72.19 213 GLU A O 1
ATOM 1643 N N . PRO A 1 214 ? 21.903 -2.532 -11.347 1.00 69.44 214 PRO A N 1
ATOM 1644 C CA . PRO A 1 214 ? 20.836 -3.508 -11.491 1.00 69.44 214 PRO A CA 1
ATOM 1645 C C . PRO A 1 214 ? 21.372 -4.727 -12.241 1.00 69.44 214 PRO A C 1
ATOM 1647 O O . PRO A 1 214 ? 22.165 -4.602 -13.177 1.00 69.44 214 PRO A O 1
ATOM 1650 N N . ARG A 1 215 ? 20.931 -5.920 -11.831 1.00 75.25 215 ARG A N 1
ATOM 1651 C CA . ARG A 1 215 ? 21.292 -7.151 -12.539 1.00 75.25 215 ARG A CA 1
ATOM 1652 C C . ARG A 1 215 ? 20.878 -7.019 -14.009 1.00 75.25 215 ARG A C 1
ATOM 1654 O O . ARG A 1 215 ? 19.766 -6.555 -14.262 1.00 75.25 215 ARG A O 1
ATOM 1661 N N . PRO A 1 216 ? 21.721 -7.428 -14.969 1.00 69.38 216 PRO A N 1
ATOM 1662 C CA . PRO A 1 216 ? 21.435 -7.258 -16.391 1.00 69.38 216 PRO A CA 1
ATOM 1663 C C . PRO A 1 216 ? 20.132 -7.952 -16.810 1.00 69.38 216 PRO A C 1
ATOM 1665 O O . PRO A 1 216 ? 19.424 -7.419 -17.656 1.00 69.38 216 PRO A O 1
ATOM 1668 N N . GLU A 1 217 ? 19.750 -9.054 -16.151 1.00 71.19 217 GLU A N 1
ATOM 1669 C CA . GLU A 1 217 ? 18.461 -9.726 -16.387 1.00 71.19 217 GLU A CA 1
ATOM 1670 C C . GLU A 1 217 ? 17.240 -8.834 -16.074 1.00 71.19 217 GLU A C 1
ATOM 1672 O O . GLU A 1 217 ? 16.167 -9.029 -16.636 1.00 71.19 217 GLU A O 1
ATOM 1677 N N . LEU A 1 218 ? 17.382 -7.855 -15.171 1.00 63.72 218 LEU A N 1
ATOM 1678 C CA . LEU A 1 218 ? 16.318 -6.908 -14.807 1.00 63.72 218 LEU A CA 1
ATOM 1679 C C . LEU A 1 218 ? 16.215 -5.728 -15.780 1.00 63.72 218 LEU A C 1
ATOM 1681 O O . LEU A 1 218 ? 15.233 -4.991 -15.732 1.00 63.72 218 LEU A O 1
ATOM 1685 N N . LEU A 1 219 ? 17.233 -5.532 -16.620 1.00 65.25 219 LEU A N 1
ATOM 1686 C CA . LEU A 1 219 ? 17.271 -4.499 -17.654 1.00 65.25 219 LEU A CA 1
ATOM 1687 C C . LEU A 1 219 ? 16.809 -5.022 -19.019 1.00 65.25 219 LEU A C 1
ATOM 1689 O O . LEU A 1 219 ? 16.706 -4.237 -19.961 1.00 65.25 219 LEU A O 1
ATOM 1693 N N . GLU A 1 220 ? 16.558 -6.328 -19.147 1.00 67.31 220 GLU A N 1
ATOM 1694 C CA . GLU A 1 220 ? 16.008 -6.898 -20.372 1.00 67.31 220 GLU A CA 1
ATOM 1695 C C . GLU A 1 220 ? 14.611 -6.331 -20.637 1.00 67.31 220 GLU A C 1
ATOM 1697 O O . GLU A 1 220 ? 13.718 -6.364 -19.784 1.00 67.31 220 GLU A O 1
ATOM 1702 N N . GLU A 1 221 ? 14.423 -5.812 -21.848 1.00 60.19 221 GLU A N 1
ATOM 1703 C CA . GLU A 1 221 ? 13.156 -5.261 -22.306 1.00 60.19 221 GLU A CA 1
ATOM 1704 C C . GLU A 1 221 ? 12.155 -6.414 -22.482 1.00 60.19 221 GLU A C 1
ATOM 1706 O O . GLU A 1 221 ? 12.133 -7.124 -23.488 1.00 60.19 221 GLU A O 1
ATOM 1711 N N . ARG A 1 222 ? 11.357 -6.665 -21.443 1.00 62.50 222 ARG A N 1
ATOM 1712 C CA . ARG A 1 222 ? 10.221 -7.587 -21.511 1.00 62.50 222 ARG A CA 1
ATOM 1713 C C . ARG A 1 222 ? 9.035 -6.860 -22.112 1.00 62.50 222 ARG A C 1
ATOM 1715 O O . ARG A 1 222 ? 8.730 -5.764 -21.661 1.00 62.50 222 ARG A O 1
ATOM 1722 N N . ASP A 1 223 ? 8.341 -7.496 -23.057 1.00 67.06 223 ASP A N 1
ATOM 1723 C CA . ASP A 1 223 ? 7.021 -7.055 -23.514 1.00 67.06 223 ASP A CA 1
ATOM 1724 C C . ASP A 1 223 ? 5.978 -7.408 -22.439 1.00 67.06 223 ASP A C 1
ATOM 1726 O O . ASP A 1 223 ? 5.529 -8.561 -22.353 1.00 67.06 223 ASP A O 1
ATOM 1730 N N . PRO A 1 224 ? 5.588 -6.444 -21.587 1.00 65.94 224 PRO A N 1
ATOM 1731 C CA . PRO A 1 224 ? 4.676 -6.715 -20.496 1.00 65.94 224 PRO A CA 1
ATOM 1732 C C . PRO A 1 224 ? 3.272 -6.953 -21.052 1.00 65.94 224 PRO A C 1
ATOM 1734 O O . PRO A 1 224 ? 2.503 -7.703 -20.465 1.00 65.94 224 PRO A O 1
ATOM 1737 N N . GLU A 1 225 ? 2.916 -6.335 -22.183 1.00 65.44 225 GLU A N 1
ATOM 1738 C CA . GLU A 1 225 ? 1.584 -6.449 -22.767 1.00 65.44 225 GLU A CA 1
ATOM 1739 C C . GLU A 1 225 ? 1.317 -7.856 -23.283 1.00 65.44 225 GLU A C 1
ATOM 1741 O O . GLU A 1 225 ? 0.222 -8.365 -23.044 1.00 65.44 225 GLU A O 1
ATOM 1746 N N . ALA A 1 226 ? 2.307 -8.513 -23.893 1.00 65.25 226 ALA A N 1
ATOM 1747 C CA . ALA A 1 226 ? 2.201 -9.915 -24.284 1.00 65.25 226 ALA A CA 1
ATOM 1748 C C . ALA A 1 226 ? 2.119 -10.863 -23.072 1.00 65.25 226 ALA A C 1
ATOM 1750 O O . ALA A 1 226 ? 1.295 -11.782 -23.070 1.00 65.25 226 ALA A O 1
ATOM 1751 N N . GLU A 1 227 ? 2.916 -10.639 -22.017 1.00 66.06 227 GLU A N 1
ATOM 1752 C CA . GLU A 1 227 ? 2.829 -11.419 -20.766 1.00 66.06 227 GLU A CA 1
ATOM 1753 C C . GLU A 1 227 ? 1.449 -11.224 -20.104 1.00 66.06 227 GLU A C 1
ATOM 1755 O O . GLU A 1 227 ? 0.793 -12.194 -19.722 1.00 66.06 227 GLU A O 1
ATOM 1760 N N . TYR A 1 228 ? 0.934 -9.991 -20.069 1.00 66.69 228 TYR A N 1
ATOM 1761 C CA . TYR A 1 228 ? -0.396 -9.688 -19.534 1.00 66.69 228 TYR A CA 1
ATOM 1762 C C . TYR A 1 228 ? -1.534 -10.154 -20.425 1.00 66.69 228 TYR A C 1
ATOM 1764 O O . TYR A 1 228 ? -2.595 -10.465 -19.900 1.00 66.69 228 TYR A O 1
ATOM 1772 N N . ALA A 1 229 ? -1.370 -10.196 -21.745 1.00 65.62 229 ALA A N 1
ATOM 1773 C CA . ALA A 1 229 ? -2.364 -10.773 -22.641 1.00 65.62 229 ALA A CA 1
ATOM 1774 C C . ALA A 1 229 ? -2.513 -12.272 -22.365 1.00 65.62 229 ALA A C 1
ATOM 1776 O O . ALA A 1 229 ? -3.637 -12.743 -22.213 1.00 65.62 229 ALA A O 1
ATOM 1777 N N . ARG A 1 230 ? -1.394 -12.987 -22.176 1.00 66.62 230 ARG A N 1
ATOM 1778 C CA . ARG A 1 230 ? -1.396 -14.401 -21.771 1.00 66.62 230 ARG A CA 1
ATOM 1779 C C . ARG A 1 230 ? -2.047 -14.607 -20.404 1.00 66.62 230 ARG A C 1
ATOM 1781 O O . ARG A 1 230 ? -2.931 -15.448 -20.285 1.00 66.62 230 ARG A O 1
ATOM 1788 N N . LEU A 1 231 ? -1.681 -13.805 -19.401 1.00 65.31 231 LEU A N 1
ATOM 1789 C CA . LEU A 1 231 ? -2.290 -13.880 -18.065 1.00 65.31 231 LEU A CA 1
ATOM 1790 C C . LEU A 1 231 ? -3.781 -13.508 -18.093 1.00 65.31 231 LEU A C 1
ATOM 1792 O O . LEU A 1 231 ? -4.606 -14.188 -17.496 1.00 65.31 231 LEU A O 1
ATOM 1796 N N . ARG A 1 232 ? -4.183 -12.469 -18.831 1.00 65.00 232 ARG A N 1
ATOM 1797 C CA . ARG A 1 232 ? -5.605 -12.123 -18.987 1.00 65.00 232 ARG A CA 1
ATOM 1798 C C . ARG A 1 232 ? -6.379 -13.226 -19.694 1.00 65.00 232 ARG A C 1
ATOM 1800 O O . ARG A 1 232 ? -7.499 -13.488 -19.283 1.00 65.00 232 ARG A O 1
ATOM 1807 N N . ALA A 1 233 ? -5.808 -13.861 -20.715 1.00 63.44 233 ALA A N 1
ATOM 1808 C CA . ALA A 1 233 ? -6.440 -14.986 -21.395 1.00 63.44 233 ALA A CA 1
ATOM 1809 C C . ALA A 1 233 ? -6.606 -16.191 -20.454 1.00 63.44 233 ALA A C 1
ATOM 1811 O O . ALA A 1 233 ? -7.688 -16.770 -20.407 1.00 63.44 233 ALA A O 1
ATOM 1812 N N . GLY A 1 234 ? -5.589 -16.510 -19.645 1.00 61.91 234 GLY A N 1
ATOM 1813 C CA . GLY A 1 234 ? -5.648 -17.611 -18.673 1.00 61.91 234 GLY A CA 1
ATOM 1814 C C . GLY A 1 234 ? -6.512 -17.339 -17.436 1.00 61.91 234 GLY A C 1
ATOM 1815 O O . GLY A 1 234 ? -7.015 -18.260 -16.809 1.00 61.91 234 GLY A O 1
ATOM 1816 N N . HIS A 1 235 ? -6.745 -16.075 -17.079 1.00 56.66 235 HIS A N 1
ATOM 1817 C CA . HIS A 1 235 ? -7.528 -15.717 -15.889 1.00 56.66 235 HIS A CA 1
ATOM 1818 C C . HIS A 1 235 ? -8.856 -15.020 -16.216 1.00 56.66 235 HIS A C 1
ATOM 1820 O O . HIS A 1 235 ? -9.551 -14.555 -15.305 1.00 56.66 235 HIS A O 1
ATOM 1826 N N . ALA A 1 236 ? -9.235 -14.917 -17.492 1.00 55.66 236 ALA A N 1
ATOM 1827 C CA . ALA A 1 236 ? -10.510 -14.332 -17.884 1.00 55.66 236 ALA A CA 1
ATOM 1828 C C . ALA A 1 236 ? -11.663 -15.163 -17.301 1.00 55.66 236 ALA A C 1
ATOM 1830 O O . ALA A 1 236 ? -11.814 -16.351 -17.582 1.00 55.66 236 ALA A O 1
ATOM 1831 N N . GLY A 1 237 ? -12.509 -14.526 -16.489 1.00 51.53 237 GLY A N 1
ATOM 1832 C CA . GLY A 1 237 ? -13.800 -15.106 -16.126 1.00 51.53 237 GLY A CA 1
ATOM 1833 C C . GLY A 1 237 ? -14.703 -15.248 -17.356 1.00 51.53 237 GLY A C 1
ATOM 1834 O O . GLY A 1 237 ? -14.449 -14.642 -18.398 1.00 51.53 237 GLY A O 1
ATOM 1835 N N . TYR A 1 238 ? -15.794 -16.008 -17.232 1.00 48.84 238 TYR A N 1
ATOM 1836 C CA . TYR A 1 238 ? -16.808 -16.102 -18.284 1.00 48.84 238 TYR A CA 1
ATOM 1837 C C . TYR A 1 238 ? -17.314 -14.705 -18.668 1.00 48.84 238 TYR A C 1
ATOM 1839 O O . TYR A 1 238 ? -18.025 -14.056 -17.899 1.00 48.84 238 TYR A O 1
ATOM 1847 N N . PHE A 1 239 ? -16.966 -14.241 -19.866 1.00 46.59 239 PHE A N 1
ATOM 1848 C CA . PHE A 1 239 ? -17.554 -13.036 -20.433 1.00 46.59 239 PHE A CA 1
ATOM 1849 C C . PHE A 1 239 ? -18.864 -13.410 -21.124 1.00 46.59 239 PHE A C 1
ATOM 1851 O O . PHE A 1 239 ? -18.876 -14.073 -22.159 1.00 46.59 239 PHE A O 1
ATOM 1858 N N . VAL A 1 240 ? -19.988 -12.978 -20.553 1.00 42.91 240 VAL A N 1
ATOM 1859 C CA . VAL A 1 240 ? -21.280 -13.037 -21.242 1.00 42.91 240 VAL A CA 1
ATOM 1860 C C . VAL A 1 240 ? -21.307 -11.887 -22.243 1.00 42.91 240 VAL A C 1
ATOM 1862 O O . VAL A 1 240 ? -21.438 -10.722 -21.866 1.00 42.91 240 VAL A O 1
ATOM 1865 N N . THR A 1 241 ? -21.155 -12.197 -23.527 1.00 43.50 241 THR A N 1
ATOM 1866 C CA . THR A 1 241 ? -21.391 -11.214 -24.584 1.00 43.50 241 THR A CA 1
ATOM 1867 C C . THR A 1 241 ? -22.900 -10.990 -24.718 1.00 43.50 241 THR A C 1
ATOM 1869 O O . THR A 1 241 ? -23.704 -11.921 -24.640 1.00 43.50 241 THR A O 1
ATOM 1872 N N . SER A 1 242 ? -23.329 -9.735 -24.864 1.00 34.88 242 SER A N 1
ATOM 1873 C CA . SER A 1 242 ? -24.733 -9.438 -25.147 1.00 34.88 242 SER A CA 1
ATOM 1874 C C . SER A 1 242 ? -25.098 -9.944 -26.546 1.00 34.88 242 SER A C 1
ATOM 1876 O O . SER A 1 242 ? -24.307 -9.810 -27.478 1.00 34.88 242 SER A O 1
ATOM 1878 N N . TYR A 1 243 ? -26.320 -10.460 -26.725 1.00 48.25 243 TYR A N 1
ATOM 1879 C CA . TYR A 1 243 ? -26.852 -10.935 -28.019 1.00 48.25 243 TYR A CA 1
ATOM 1880 C C . TYR A 1 243 ? -26.653 -9.937 -29.179 1.00 48.25 243 TYR A C 1
ATOM 1882 O O . TYR A 1 243 ? -26.480 -10.335 -30.328 1.00 48.25 243 TYR A O 1
ATOM 1890 N N . SER A 1 244 ? -26.621 -8.636 -28.879 1.00 46.16 244 SER A N 1
ATOM 1891 C CA . SER A 1 244 ? -26.369 -7.556 -29.837 1.00 46.16 244 SER A CA 1
ATOM 1892 C C . SER A 1 244 ? -24.961 -7.554 -30.451 1.00 46.16 244 SER A C 1
ATOM 1894 O O . SER A 1 244 ? -24.786 -6.982 -31.521 1.00 46.16 244 SER A O 1
ATOM 1896 N N . ARG A 1 245 ? -23.967 -8.198 -29.821 1.00 39.88 245 ARG A N 1
ATOM 1897 C CA . ARG A 1 245 ? -22.600 -8.335 -30.358 1.00 39.88 245 ARG A CA 1
ATOM 1898 C C . ARG A 1 245 ? -22.443 -9.523 -31.312 1.00 39.88 245 ARG A C 1
ATOM 1900 O O . ARG A 1 245 ? -21.723 -9.394 -32.289 1.00 39.88 245 ARG A O 1
ATOM 1907 N N . MET A 1 246 ? -23.171 -10.621 -31.095 1.00 44.50 246 MET A N 1
ATOM 1908 C CA . MET A 1 246 ? -23.175 -11.778 -32.011 1.00 44.50 246 MET A CA 1
ATOM 1909 C C . MET A 1 246 ? -23.887 -11.489 -33.343 1.00 44.50 246 MET A C 1
ATOM 1911 O O . MET A 1 246 ? -23.563 -12.087 -34.362 1.00 44.50 246 MET A O 1
ATOM 1915 N N . GLY A 1 247 ? -24.851 -10.562 -33.359 1.00 39.34 247 GLY A N 1
ATOM 1916 C CA . GLY A 1 247 ? -25.604 -10.221 -34.573 1.00 39.34 247 GLY A CA 1
ATOM 1917 C C . GLY A 1 247 ? -24.846 -9.365 -35.596 1.00 39.34 247 GLY A C 1
ATOM 1918 O O . GLY A 1 247 ? -25.311 -9.245 -36.726 1.00 39.34 247 GLY A O 1
ATOM 1919 N N . HIS A 1 248 ? -23.705 -8.773 -35.224 1.00 44.12 248 HIS A N 1
ATOM 1920 C CA . HIS A 1 248 ? -22.940 -7.870 -36.094 1.00 44.12 248 HIS A CA 1
ATOM 1921 C C . HIS A 1 248 ? -21.779 -8.539 -36.845 1.00 44.12 248 HIS A C 1
ATOM 1923 O O . HIS A 1 248 ? -21.225 -7.916 -37.744 1.00 44.12 248 HIS A O 1
ATOM 1929 N N . GLU A 1 249 ? -21.447 -9.800 -36.550 1.00 43.75 249 GLU A N 1
ATOM 1930 C CA . GLU A 1 249 ? -20.421 -10.553 -37.297 1.00 43.75 249 GLU A CA 1
ATOM 1931 C C . GLU A 1 249 ? -20.969 -11.220 -38.573 1.00 43.75 249 GLU A C 1
ATOM 1933 O O . GLU A 1 249 ? -20.202 -11.659 -39.423 1.00 43.75 249 GLU A O 1
ATOM 1938 N N . ALA A 1 250 ? -22.294 -11.261 -38.762 1.00 43.25 250 ALA A N 1
ATOM 1939 C CA . ALA A 1 250 ? -22.919 -11.942 -39.901 1.00 43.25 250 ALA A CA 1
ATOM 1940 C C . ALA A 1 250 ? -23.146 -11.056 -41.145 1.00 43.25 250 ALA A C 1
ATOM 1942 O O . ALA A 1 250 ? -23.791 -11.498 -42.097 1.00 43.25 250 ALA A O 1
ATOM 1943 N N . GLY A 1 251 ? -22.641 -9.820 -41.179 1.00 43.56 251 GLY A N 1
ATOM 1944 C CA . GLY A 1 251 ? -22.780 -8.993 -42.376 1.00 43.56 251 GLY A CA 1
ATOM 1945 C C . GLY A 1 251 ? -22.189 -7.597 -42.265 1.00 43.56 251 GLY A C 1
ATOM 1946 O O . GLY A 1 251 ? -22.869 -6.692 -41.791 1.00 43.56 251 GLY A O 1
ATOM 1947 N N . ALA A 1 252 ? -20.957 -7.439 -42.750 1.00 34.88 252 ALA A N 1
ATOM 1948 C CA . ALA A 1 252 ? -20.469 -6.294 -43.526 1.00 34.88 252 ALA A CA 1
ATOM 1949 C C . ALA A 1 252 ? -18.949 -6.438 -43.717 1.00 34.88 252 ALA A C 1
ATOM 1951 O O . ALA A 1 252 ? -18.184 -6.238 -42.776 1.00 34.88 252 ALA A O 1
ATOM 1952 N N . ASP A 1 253 ? -18.525 -6.761 -44.940 1.00 40.88 253 ASP A N 1
ATOM 1953 C CA . ASP A 1 253 ? -17.200 -6.369 -45.425 1.00 40.88 253 ASP A CA 1
ATOM 1954 C C . ASP A 1 253 ? -17.193 -4.840 -45.569 1.00 40.88 253 ASP A C 1
ATOM 1956 O O . ASP A 1 253 ? -18.019 -4.299 -46.304 1.00 40.88 253 ASP A O 1
ATOM 1960 N N . GLU A 1 254 ? -16.324 -4.166 -44.812 1.00 35.66 254 GLU A N 1
ATOM 1961 C CA . GLU A 1 254 ? -15.418 -3.078 -45.232 1.00 35.66 254 GLU A CA 1
ATOM 1962 C C . GLU A 1 254 ? -14.920 -2.282 -44.003 1.00 35.66 254 GLU A C 1
ATOM 1964 O O . GLU A 1 254 ? -15.686 -1.666 -43.263 1.00 35.66 254 GLU A O 1
ATOM 1969 N N . GLU A 1 255 ? -13.597 -2.339 -43.810 1.00 40.44 255 GLU A N 1
ATOM 1970 C CA . GLU A 1 255 ? -12.729 -1.445 -43.028 1.00 40.44 255 GLU A CA 1
ATOM 1971 C C . GLU A 1 255 ? -13.176 -1.035 -41.611 1.00 40.44 255 GLU A C 1
ATOM 1973 O O . GLU A 1 255 ? -13.778 0.019 -41.397 1.00 40.44 255 GLU A O 1
ATOM 1978 N N . ARG A 1 256 ? -12.735 -1.800 -40.600 1.00 29.58 256 ARG A N 1
ATOM 1979 C CA . ARG A 1 256 ? -12.478 -1.310 -39.232 1.00 29.58 256 ARG A CA 1
ATOM 1980 C C . ARG A 1 256 ? -11.507 -2.237 -38.505 1.00 29.58 256 ARG A C 1
ATOM 1982 O O . ARG A 1 256 ? -11.568 -3.447 -38.682 1.00 29.58 256 ARG A O 1
ATOM 1989 N N . GLU A 1 257 ? -10.607 -1.624 -37.735 1.00 30.94 257 GLU A N 1
ATOM 1990 C CA . GLU A 1 257 ? -9.521 -2.228 -36.953 1.00 30.94 257 GLU A CA 1
ATOM 1991 C C . GLU A 1 257 ? -9.822 -3.654 -36.489 1.00 30.94 257 GLU A C 1
ATOM 1993 O O . GLU A 1 257 ? -10.660 -3.884 -35.613 1.00 30.94 257 GLU A O 1
ATOM 1998 N N . ALA A 1 258 ? -9.080 -4.606 -37.052 1.00 27.05 258 ALA A N 1
ATOM 1999 C CA . ALA A 1 258 ? -8.975 -5.952 -36.526 1.00 27.05 258 ALA A CA 1
ATOM 2000 C C . ALA A 1 258 ? -8.279 -5.896 -35.156 1.00 27.05 258 ALA A C 1
ATOM 2002 O O . ALA A 1 258 ? -7.094 -6.181 -35.024 1.00 27.05 258 ALA A O 1
ATOM 2003 N N . THR A 1 259 ? -9.029 -5.552 -34.112 1.00 31.22 259 THR A N 1
ATOM 2004 C CA . THR A 1 259 ? -8.796 -6.181 -32.815 1.00 31.22 259 THR A CA 1
ATOM 2005 C C . THR A 1 259 ? -9.371 -7.577 -32.955 1.00 31.22 259 THR A C 1
ATOM 2007 O O . THR A 1 259 ? -10.556 -7.810 -32.731 1.00 31.22 259 THR A O 1
ATOM 2010 N N . ALA A 1 260 ? -8.536 -8.489 -33.460 1.00 32.44 260 ALA A N 1
ATOM 2011 C CA . ALA A 1 260 ? -8.831 -9.905 -33.443 1.00 32.44 260 ALA A CA 1
ATOM 2012 C C . ALA A 1 260 ? -9.181 -10.263 -31.997 1.00 32.44 260 ALA A C 1
ATOM 2014 O O . ALA A 1 260 ? -8.320 -10.275 -31.118 1.00 32.44 260 ALA A O 1
ATOM 2015 N N . GLY A 1 261 ? -10.468 -10.488 -31.738 1.00 38.72 261 GLY A N 1
ATOM 2016 C CA . GLY A 1 261 ? -10.888 -11.269 -30.596 1.00 38.72 261 GLY A CA 1
ATOM 2017 C C . GLY A 1 261 ? -10.383 -12.674 -30.858 1.00 38.72 261 GLY A C 1
ATOM 2018 O O . GLY A 1 261 ? -11.101 -13.485 -31.438 1.00 38.72 261 GLY A O 1
ATOM 2019 N N . GLU A 1 262 ? -9.119 -12.930 -30.517 1.00 34.12 262 GLU A N 1
ATOM 2020 C CA . GLU A 1 262 ? -8.633 -14.292 -30.379 1.00 34.12 262 GLU A CA 1
ATOM 2021 C C . GLU A 1 262 ? -9.641 -15.008 -29.487 1.00 34.12 262 GLU A C 1
ATOM 2023 O O . GLU A 1 262 ? -10.012 -14.512 -28.419 1.00 34.12 262 GLU A O 1
ATOM 2028 N N . ALA A 1 263 ? -10.153 -16.134 -29.977 1.00 36.09 263 ALA A N 1
ATOM 2029 C CA . ALA A 1 263 ? -10.922 -17.045 -29.162 1.00 36.09 263 ALA A CA 1
ATOM 2030 C C . ALA A 1 263 ? -10.047 -17.377 -27.950 1.00 36.09 263 ALA A C 1
ATOM 2032 O O . ALA A 1 263 ? -9.087 -18.133 -28.072 1.00 36.09 263 ALA A O 1
ATOM 2033 N N . CYS A 1 264 ? -10.327 -16.741 -26.811 1.00 38.66 264 CYS A N 1
ATOM 2034 C CA . CYS A 1 264 ? -9.636 -17.028 -25.569 1.00 38.66 264 CYS A CA 1
ATOM 2035 C C . CYS A 1 264 ? -9.991 -18.469 -25.208 1.00 38.66 264 CYS A C 1
ATOM 2037 O O . CYS A 1 264 ? -11.063 -18.730 -24.658 1.00 38.66 264 CYS A O 1
ATOM 2039 N N . GLU A 1 265 ? -9.124 -19.415 -25.571 1.00 37.50 265 GLU A N 1
ATOM 2040 C CA . GLU A 1 265 ? -9.152 -20.736 -24.968 1.00 37.50 265 GLU A CA 1
ATOM 2041 C C . GLU A 1 265 ? -9.054 -20.524 -23.462 1.00 37.50 265 GLU A C 1
ATOM 2043 O O . GLU A 1 265 ? -8.120 -19.897 -22.962 1.00 37.50 265 GLU A O 1
ATOM 2048 N N . TYR A 1 266 ? -10.071 -21.001 -22.747 1.00 42.72 266 TYR A N 1
ATOM 2049 C CA . TYR A 1 266 ? -10.048 -21.046 -21.298 1.00 42.72 266 TYR A CA 1
ATOM 2050 C C . TYR A 1 266 ? -8.897 -21.962 -20.883 1.00 42.72 266 TYR A C 1
ATOM 2052 O O . TYR A 1 266 ? -9.022 -23.188 -20.884 1.00 42.72 266 TYR A O 1
ATOM 2060 N N . VAL A 1 267 ? -7.760 -21.361 -20.554 1.00 48.78 267 VAL A N 1
ATOM 2061 C CA . VAL A 1 267 ? -6.704 -22.033 -19.811 1.00 48.78 267 VAL A CA 1
ATOM 2062 C C . VAL A 1 267 ? -7.125 -21.910 -18.359 1.00 48.78 267 VAL A C 1
ATOM 2064 O O . VAL A 1 267 ? -7.245 -20.802 -17.855 1.00 48.78 267 VAL A O 1
ATOM 2067 N N . ALA A 1 268 ? -7.437 -23.023 -17.696 1.00 48.16 268 ALA A N 1
ATOM 2068 C CA . ALA A 1 268 ? -7.676 -22.974 -16.260 1.00 48.16 268 ALA A CA 1
ATOM 2069 C C . ALA A 1 268 ? -6.431 -22.362 -15.589 1.00 48.16 268 ALA A C 1
ATOM 2071 O O . ALA A 1 268 ? -5.326 -22.780 -15.952 1.00 48.16 268 ALA A O 1
ATOM 2072 N N . PRO A 1 269 ? -6.585 -21.400 -14.655 1.00 54.75 269 PRO A N 1
ATOM 2073 C CA . PRO A 1 269 ? -5.443 -20.849 -13.939 1.00 54.75 269 PRO A CA 1
ATOM 2074 C C . PRO A 1 269 ? -4.628 -21.994 -13.340 1.00 54.75 269 PRO A C 1
ATOM 2076 O O . PRO A 1 269 ? -5.187 -23.021 -12.927 1.00 54.75 269 PRO A O 1
ATOM 2079 N N . GLY A 1 270 ? -3.308 -21.830 -13.335 1.00 57.59 270 GLY A N 1
ATOM 2080 C CA . GLY A 1 270 ? -2.403 -22.790 -12.728 1.00 57.59 270 GLY A CA 1
ATOM 2081 C C . GLY A 1 270 ? -2.792 -23.078 -11.270 1.00 57.59 270 GLY A C 1
ATOM 2082 O O . GLY A 1 270 ? -3.460 -22.271 -10.621 1.00 57.59 270 GLY A O 1
ATOM 2083 N N . PRO A 1 271 ? -2.382 -24.227 -10.712 1.00 52.75 271 PRO A N 1
ATOM 2084 C CA . PRO A 1 271 ? -2.683 -24.572 -9.320 1.00 52.75 271 PRO A CA 1
ATOM 2085 C C . PRO A 1 271 ? -2.182 -23.532 -8.296 1.00 52.75 271 PRO A C 1
ATOM 2087 O O . PRO A 1 271 ? -2.726 -23.485 -7.193 1.00 52.75 271 PRO A O 1
ATOM 2090 N N . ASP A 1 272 ?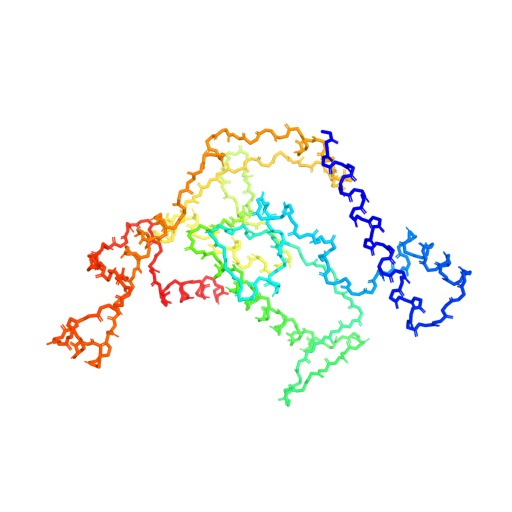 -1.223 -22.684 -8.689 1.00 56.56 272 ASP A N 1
ATOM 2091 C CA . ASP A 1 272 ? -0.558 -21.675 -7.854 1.00 56.56 272 ASP A CA 1
ATOM 2092 C C . ASP A 1 272 ? -0.977 -20.224 -8.199 1.00 56.56 272 ASP A C 1
ATOM 2094 O O . ASP A 1 272 ? -0.325 -19.250 -7.826 1.00 56.56 272 ASP A O 1
ATOM 2098 N N . GLU A 1 273 ? -2.066 -20.058 -8.956 1.00 59.19 273 GLU A N 1
ATOM 2099 C CA . GLU A 1 273 ? -2.501 -18.780 -9.525 1.00 59.19 273 GLU A CA 1
ATOM 2100 C C . GLU A 1 273 ? -3.819 -18.277 -8.905 1.00 59.19 273 GLU A C 1
ATOM 2102 O O . GLU A 1 273 ? -4.791 -19.019 -8.743 1.00 59.19 273 GLU A O 1
ATOM 2107 N N . LEU A 1 274 ? -3.890 -16.977 -8.575 1.00 63.25 274 LEU A N 1
ATOM 2108 C CA . LEU A 1 274 ? -5.119 -16.364 -8.053 1.00 63.25 274 LEU A CA 1
ATOM 2109 C C . LEU A 1 274 ? -6.245 -16.396 -9.106 1.00 63.25 274 LEU A C 1
ATOM 2111 O O . LEU A 1 274 ? -6.020 -16.037 -10.266 1.00 63.25 274 LEU A O 1
ATOM 2115 N N . PRO A 1 275 ? -7.489 -16.752 -8.724 1.00 61.97 275 PRO A N 1
ATOM 2116 C CA . PRO A 1 275 ? -8.608 -16.762 -9.658 1.00 61.97 275 PRO A CA 1
ATOM 2117 C C . PRO A 1 275 ? -8.889 -15.338 -10.128 1.00 61.97 275 PRO A C 1
ATOM 2119 O O . PRO A 1 275 ? -8.950 -14.428 -9.303 1.00 61.97 275 PRO A O 1
ATOM 2122 N N . GLY A 1 276 ? -9.085 -15.134 -11.430 1.00 59.84 276 GLY A N 1
ATOM 2123 C CA . GLY A 1 276 ? -9.317 -13.801 -11.981 1.00 59.84 276 GLY A CA 1
ATOM 2124 C C . GLY A 1 276 ? -10.696 -13.208 -11.666 1.00 59.84 276 GLY A C 1
ATOM 2125 O O . GLY A 1 276 ? -11.641 -13.892 -11.256 1.00 59.84 276 GLY A O 1
ATOM 2126 N N . GLY A 1 277 ? -10.820 -11.900 -11.900 1.00 65.56 277 GLY A N 1
ATOM 2127 C CA . GLY A 1 277 ? -12.080 -11.162 -11.812 1.00 65.56 277 GLY A CA 1
ATOM 2128 C C . GLY A 1 277 ? -12.573 -10.932 -10.379 1.00 65.56 277 GLY A C 1
ATOM 2129 O O . GLY A 1 277 ? -11.804 -10.613 -9.476 1.00 65.56 277 GLY A O 1
ATOM 2130 N N . ALA A 1 278 ? -13.886 -11.063 -10.162 1.00 59.91 278 ALA A N 1
ATOM 2131 C CA . ALA A 1 278 ? -14.520 -10.772 -8.870 1.00 59.91 278 ALA A CA 1
ATOM 2132 C C . ALA A 1 278 ? -14.028 -11.680 -7.726 1.00 59.91 278 ALA A C 1
ATOM 2134 O O . ALA A 1 278 ? -14.030 -11.263 -6.570 1.00 59.91 278 ALA A O 1
ATOM 2135 N N . ASN A 1 279 ? -13.559 -12.889 -8.047 1.00 63.59 279 ASN A N 1
ATOM 2136 C CA . ASN A 1 279 ? -13.060 -13.845 -7.061 1.00 63.59 279 ASN A CA 1
ATOM 2137 C C . ASN A 1 279 ? -11.769 -13.366 -6.384 1.00 63.59 279 ASN A C 1
ATOM 2139 O O . ASN A 1 279 ? -11.601 -13.599 -5.190 1.00 63.59 279 ASN A O 1
ATOM 2143 N N . THR A 1 280 ? -10.893 -12.648 -7.102 1.00 71.75 280 THR A N 1
ATOM 2144 C CA . THR A 1 280 ? -9.714 -12.013 -6.493 1.00 71.75 280 THR A CA 1
ATOM 2145 C C . THR A 1 280 ? -10.141 -10.960 -5.475 1.00 71.75 280 THR A C 1
ATOM 2147 O O . THR A 1 280 ? -9.610 -10.909 -4.372 1.00 71.75 280 THR A O 1
ATOM 2150 N N . GLY A 1 281 ? -11.132 -10.134 -5.830 1.00 67.88 281 GLY A N 1
ATOM 2151 C CA . GLY A 1 281 ? -11.644 -9.081 -4.953 1.00 67.88 281 GLY A CA 1
ATOM 2152 C C . GLY A 1 281 ? -12.270 -9.636 -3.675 1.00 67.88 281 GLY A C 1
ATOM 2153 O O . GLY A 1 281 ? -11.991 -9.120 -2.598 1.00 67.88 281 GLY A O 1
ATOM 2154 N N . ILE A 1 282 ? -13.056 -10.713 -3.786 1.00 68.44 282 ILE A N 1
ATOM 2155 C CA . ILE A 1 282 ? -13.642 -11.413 -2.632 1.00 68.44 282 ILE A CA 1
ATOM 2156 C C . ILE A 1 282 ? -12.537 -11.993 -1.747 1.00 68.44 282 ILE A C 1
ATOM 2158 O O . ILE A 1 282 ? -12.525 -11.732 -0.553 1.00 68.44 282 ILE A O 1
ATOM 2162 N N . TYR A 1 283 ? -11.554 -12.684 -2.330 1.00 72.44 283 TYR A N 1
ATOM 2163 C CA . TYR A 1 283 ? -10.442 -13.245 -1.563 1.00 72.44 283 TYR A CA 1
ATOM 2164 C C . TYR A 1 283 ? -9.633 -12.170 -0.816 1.00 72.44 283 TYR A C 1
ATOM 2166 O O . TYR A 1 283 ? -9.310 -12.337 0.356 1.00 72.44 283 TYR A O 1
ATOM 2174 N N . LEU A 1 284 ? -9.336 -11.039 -1.467 1.00 77.06 284 LEU A N 1
ATOM 2175 C CA . LEU A 1 284 ? -8.637 -9.915 -0.832 1.00 77.06 284 LEU A CA 1
ATOM 2176 C C . LEU A 1 284 ? -9.484 -9.227 0.243 1.00 77.06 284 LEU A C 1
ATOM 2178 O O . LEU A 1 284 ? -8.937 -8.710 1.212 1.00 77.06 284 LEU A O 1
ATOM 2182 N N . HIS A 1 285 ? -10.804 -9.199 0.077 1.00 75.94 285 HIS A N 1
ATOM 2183 C CA . HIS A 1 285 ? -11.712 -8.712 1.106 1.00 75.94 285 HIS A CA 1
ATOM 2184 C C . HIS A 1 285 ? -11.717 -9.649 2.322 1.00 75.94 285 HIS A C 1
ATOM 2186 O O . HIS A 1 285 ? -11.567 -9.175 3.445 1.00 75.94 285 HIS A O 1
ATOM 2192 N N . ASP A 1 286 ? -11.813 -10.962 2.105 1.00 74.81 286 ASP A N 1
ATOM 2193 C CA . ASP A 1 286 ? -11.761 -11.973 3.168 1.00 74.81 286 ASP A CA 1
ATOM 2194 C C . ASP A 1 286 ? -10.423 -11.918 3.921 1.00 74.81 286 ASP A C 1
ATOM 2196 O O . ASP A 1 286 ? -10.396 -11.990 5.145 1.00 74.81 286 ASP A O 1
ATOM 2200 N N . LEU A 1 287 ? -9.317 -11.663 3.208 1.00 73.81 287 LEU A N 1
ATOM 2201 C CA . LEU A 1 287 ? -7.990 -11.442 3.796 1.00 73.81 287 LEU A CA 1
ATOM 2202 C C . LEU A 1 287 ? -7.974 -10.278 4.807 1.00 73.81 287 LEU A C 1
ATOM 2204 O O . LEU A 1 287 ? -7.179 -10.302 5.744 1.00 73.81 287 LEU A O 1
ATOM 2208 N N . LEU A 1 288 ? -8.828 -9.265 4.629 1.00 72.50 288 LEU A N 1
ATOM 2209 C CA . LEU A 1 288 ? -8.905 -8.083 5.496 1.00 72.50 288 LEU A CA 1
ATOM 2210 C C . LEU A 1 288 ? -9.994 -8.171 6.583 1.00 72.50 288 LEU A C 1
ATOM 2212 O O . LEU A 1 288 ? -9.929 -7.411 7.557 1.00 72.50 288 LEU A O 1
ATOM 2216 N N . ALA A 1 289 ? -10.997 -9.033 6.398 1.00 63.28 289 ALA A N 1
ATOM 2217 C CA . ALA A 1 289 ? -12.198 -9.099 7.232 1.00 63.28 289 ALA A CA 1
ATOM 2218 C C . ALA A 1 289 ? -12.056 -9.992 8.483 1.00 63.28 289 ALA A C 1
ATOM 2220 O O . ALA A 1 289 ? -12.822 -9.804 9.431 1.00 63.28 289 ALA A O 1
ATOM 2221 N N . GLU A 1 290 ? -11.092 -10.918 8.499 1.00 50.81 290 GLU A N 1
ATOM 2222 C CA . GLU A 1 290 ? -10.780 -11.821 9.627 1.00 50.81 290 GLU A CA 1
ATOM 2223 C C . GLU A 1 290 ? -9.629 -11.310 10.514 1.00 50.81 290 GLU A C 1
ATOM 2225 O O . GLU A 1 290 ? -9.678 -11.572 11.739 1.00 50.81 290 GLU A O 1
#

Foldseek 3Di:
DVVVVVVVVLVVVVVVVLLVVVCVPPVDDPVVSVVVVVCCVVVVDDRPPPPPDSDDDDPPVPHDDDDALVRLQVAADQEAEDDDFQADDPDDQWAWAADPVRDIDIDRHDDDPVVVVRSVVRVLVVLLVSVLSRQPRHLHYYHYDAAFDADPVGDTDQHDPGHTSCVLLNNLVVVLCDPNNPLSVLQDDDDDDDDPPPDDDDPDDCVVVVVDDPDVVVVDDDPSVVVSVVVCLQQPDDDDDPPVVVVPVPDDDDDDDPPPPPPSDHNHPDSSHQHDDVSNSVVSSVSRPD

Sequence (290 aa):
LAGAGERALTNYLHLFESLLEELGRARLALPEIIAGLRALRDGRRCPRGENGNMQRLESERDAVQLLSMHMSKGLEAPVVFLVGGLYEKGGGDGAVFHDEDGRRVLYLAKPSKALKAQIEREGEQENERLLYVALTRAKARLYLPMVTAVDEEGRQLPPPRLSGSYRKVNNRLFTISSEEDEKGARLFAFEEVSCEAAAAPGPADLAPLAALEPRPELLEERDPEAEYARLRAGHAGYFVTSYSRMGHEAGADEEREATAGEACEYVAPGPDELPGGANTGIYLHDLLAE

pLDDT: mean 70.3, std 15.84, range [27.05, 92.06]

Radius of gyration: 25.51 Å; chains: 1; bounding box: 54×69×72 Å